Protein AF-0000000086676813 (afdb_homodimer)

Nearest PDB structures (foldseek):
  1sd4-assembly1_B  TM=5.719E-01  e=3.238E-05  Staphylococcus aureus
  4y66-assembly3_F  TM=5.081E-01  e=5.656E-04  Giardia duodenalis
  2lkp-assembly1_B  TM=7.268E-01  e=4.528E-03  Mycobacterium tuberculosis H37Rv
  7wjp-assembly1_A-2  TM=6.199E-01  e=2.620E-02  Listeria monocytogenes
  4gyi-assembly1_A  TM=6.997E-01  e=5.355E-02  Thermochaetoides thermophila DSM 1495

InterPro domains:
  IPR005650 BlaI transcriptional regulatory family [PF03965] (4-112)
  IPR036388 Winged helix-like DNA-binding domain superfamily [G3DSA:1.10.10.10] (1-66)
  IPR036390 Winged helix DNA-binding domain superfamily [SSF46785] (2-112)

Secondary structure (DSSP, 8-state):
-----HHHHHHHHHHHH-SS-EEHHHHHHHH-TTS-HHHHHHHHHHHHHTTSEEEEEETTEEEEEESS-HHHHHHHHHHHHHTT-S-HHHHHHHHHHT--HHHHHHHHHHHHHH-/-----HHHHHHHHHHHH-SS-EEHHHHHHHH-TTS-HHHHHHHHHHHHHTTSEEEEEETTEEEEEESS-HHHHHHHHHHHHHTT-S-HHHHHHHHHHT--HHHHHHHHHHHHHH-

Organism: NCBI:txid175570

Sequence (230 aa):
MARLGELERAVMNVLWAASEPLPAKAIGDAVGADHAITTVLTVLSRLERKGVVVRDKTGRAHTYRAAASREDHVAELMREALGTAADTDAALARFVSHASPEEAAALRRALEGLGMARLGELERAVMNVLWAASEPLPAKAIGDAVGADHAITTVLTVLSRLERKGVVVRDKTGRAHTYRAAASREDHVAELMREALGTAADTDAALARFVSHASPEEAAALRRALEGLG

Radius of gyration: 21.14 Å; Cα contacts (8 Å, |Δi|>4): 299; chains: 2; bounding box: 47×52×49 Å

pLDDT: mean 91.7, std 9.1, range [42.41, 97.81]

Structure (mmCIF, N/CA/C/O backbone):
data_AF-0000000086676813-model_v1
#
loop_
_entity.id
_entity.type
_entity.pdbx_description
1 polymer 'Transcriptional regulator'
#
loop_
_atom_site.group_PDB
_atom_site.id
_atom_site.type_symbol
_atom_site.label_atom_id
_atom_site.label_alt_id
_atom_site.label_comp_id
_atom_site.label_asym_id
_atom_site.label_entity_id
_atom_site.label_seq_id
_atom_site.pdbx_PDB_ins_code
_atom_site.Cartn_x
_atom_site.Cartn_y
_atom_site.Cartn_z
_atom_site.occupancy
_atom_site.B_iso_or_equiv
_atom_site.auth_seq_id
_atom_site.auth_comp_id
_atom_site.auth_asym_id
_atom_site.auth_atom_id
_atom_site.pdbx_PDB_model_num
ATOM 1 N N . MET A 1 1 ? -3.709 -1.819 2.639 1 42.41 1 MET A N 1
ATOM 2 C CA . MET A 1 1 ? -3.902 -0.569 3.369 1 42.41 1 MET A CA 1
ATOM 3 C C . MET A 1 1 ? -4.91 0.325 2.656 1 42.41 1 MET A C 1
ATOM 5 O O . MET A 1 1 ? -4.859 0.479 1.435 1 42.41 1 MET A O 1
ATOM 9 N N . ALA A 1 2 ? -6.074 0.414 3.268 1 55.03 2 ALA A N 1
ATOM 10 C CA . ALA A 1 2 ? -7.16 1.051 2.523 1 55.03 2 ALA A CA 1
ATOM 11 C C . ALA A 1 2 ? -6.754 2.445 2.053 1 55.03 2 ALA A C 1
ATOM 13 O O . ALA A 1 2 ? -6.184 3.225 2.818 1 55.03 2 ALA A O 1
ATOM 14 N N . ARG A 1 3 ? -6.523 2.639 0.79 1 70.94 3 ARG A N 1
ATOM 15 C CA . ARG A 1 3 ? -6.359 3.918 0.106 1 70.94 3 ARG A CA 1
ATOM 16 C C . ARG A 1 3 ? -7.309 4.969 0.676 1 70.94 3 ARG A C 1
ATOM 18 O O . ARG A 1 3 ? -8.469 4.668 0.975 1 70.94 3 ARG A O 1
ATOM 25 N N . LEU A 1 4 ? -6.652 6.047 1.265 1 84.75 4 LEU A N 1
ATOM 26 C CA . LEU A 1 4 ? -7.512 7.148 1.675 1 84.75 4 LEU A CA 1
ATOM 27 C C . LEU A 1 4 ? -8.531 7.48 0.586 1 84.75 4 LEU A C 1
ATOM 29 O O . LEU A 1 4 ? -8.164 7.625 -0.584 1 84.75 4 LEU A O 1
ATOM 33 N N . GLY A 1 5 ? -9.805 7.348 1.056 1 87.25 5 GLY A N 1
ATOM 34 C CA . GLY A 1 5 ? -10.805 7.855 0.128 1 87.25 5 GLY A CA 1
ATOM 35 C C . GLY A 1 5 ? -10.578 9.305 -0.254 1 87.25 5 GLY A C 1
ATOM 36 O O . GLY A 1 5 ? -9.703 9.969 0.307 1 87.25 5 GLY A O 1
ATOM 37 N N . GLU A 1 6 ? -11.359 9.812 -1.162 1 88.12 6 GLU A N 1
ATOM 38 C CA . GLU A 1 6 ? -11.195 11.164 -1.689 1 88.12 6 GLU A CA 1
ATOM 39 C C . GLU A 1 6 ? -11.266 12.203 -0.575 1 88.12 6 GLU A C 1
ATOM 41 O O . GLU A 1 6 ? -10.375 13.047 -0.446 1 88.12 6 GLU A O 1
ATOM 46 N N . LEU A 1 7 ? -12.297 12.078 0.239 1 91.5 7 LEU A N 1
ATOM 47 C CA . LEU A 1 7 ? -12.461 13.055 1.309 1 91.5 7 LEU A CA 1
ATOM 48 C C . LEU A 1 7 ? -11.375 12.898 2.367 1 91.5 7 LEU A C 1
ATOM 50 O O . LEU A 1 7 ? -10.867 13.891 2.891 1 91.5 7 LEU A O 1
ATOM 54 N N . GLU A 1 8 ? -11.047 11.641 2.689 1 94.5 8 GLU A N 1
ATOM 55 C CA . GLU A 1 8 ? -9.969 11.391 3.635 1 94.5 8 GLU A CA 1
ATOM 56 C C . GLU A 1 8 ? -8.656 12.023 3.16 1 94.5 8 GLU A C 1
ATOM 58 O O . GLU A 1 8 ? -7.938 12.633 3.951 1 94.5 8 GLU A O 1
ATOM 63 N N . ARG A 1 9 ? -8.461 11.891 1.884 1 92.75 9 ARG A N 1
ATOM 64 C CA . ARG A 1 9 ? -7.246 12.461 1.302 1 92.75 9 ARG A CA 1
ATOM 65 C C . ARG A 1 9 ? -7.262 13.984 1.388 1 92.75 9 ARG A C 1
ATOM 67 O O . ARG A 1 9 ? -6.242 14.602 1.706 1 92.75 9 ARG A O 1
ATOM 74 N N . ALA A 1 10 ? -8.352 14.531 1.073 1 93.62 10 ALA A N 1
ATOM 75 C CA . ALA A 1 10 ? -8.484 15.984 1.149 1 93.62 10 ALA A CA 1
ATOM 76 C C . ALA A 1 10 ? -8.227 16.484 2.568 1 93.62 10 ALA A C 1
ATOM 78 O O . ALA A 1 10 ? -7.508 17.469 2.768 1 93.62 10 ALA A O 1
ATOM 79 N N . VAL A 1 11 ? -8.773 15.773 3.543 1 95.81 11 VAL A N 1
ATOM 80 C CA . VAL A 1 11 ? -8.602 16.125 4.949 1 95.81 11 VAL A CA 1
ATOM 81 C C . VAL A 1 11 ? -7.129 16 5.332 1 95.81 11 VAL A C 1
ATOM 83 O O . VAL A 1 11 ? -6.566 16.906 5.961 1 95.81 11 VAL A O 1
ATOM 86 N N . MET A 1 12 ? -6.527 14.984 4.887 1 95.94 12 MET A N 1
ATOM 87 C CA . MET A 1 12 ? -5.129 14.766 5.238 1 95.94 12 MET A CA 1
ATOM 88 C C . MET A 1 12 ? -4.234 15.82 4.594 1 95.94 12 MET A C 1
ATOM 90 O O . MET A 1 12 ? -3.273 16.281 5.207 1 95.94 12 MET A O 1
ATOM 94 N N . ASN A 1 13 ? -4.578 16.188 3.361 1 94.94 13 ASN A N 1
ATOM 95 C CA . ASN A 1 13 ? -3.803 17.234 2.705 1 94.94 13 ASN A CA 1
ATOM 96 C C . ASN A 1 13 ? -3.826 18.531 3.506 1 94.94 13 ASN A C 1
ATOM 98 O O . ASN A 1 13 ? -2.805 19.219 3.629 1 94.94 13 ASN A O 1
ATOM 102 N N . VAL A 1 14 ? -4.934 18.875 4.039 1 96.31 14 VAL A N 1
ATOM 103 C CA . VAL A 1 14 ? -5.074 20.078 4.863 1 96.31 14 VAL A CA 1
ATOM 104 C C . VAL A 1 14 ? -4.238 19.938 6.133 1 96.31 14 VAL A C 1
ATOM 106 O O . VAL A 1 14 ? -3.496 20.844 6.5 1 96.31 14 VAL A O 1
ATOM 109 N N . LEU A 1 15 ? -4.27 18.781 6.766 1 97.12 15 LEU A N 1
ATOM 110 C CA . LEU A 1 15 ? -3.59 18.562 8.039 1 97.12 15 LEU A CA 1
ATOM 111 C C . LEU A 1 15 ? -2.078 18.531 7.848 1 97.12 15 LEU A C 1
ATOM 113 O O . LEU A 1 15 ? -1.331 19.031 8.688 1 97.12 15 LEU A O 1
ATOM 117 N N . TRP A 1 16 ? -1.647 17.984 6.797 1 96.5 16 TRP A N 1
ATOM 118 C CA . TRP A 1 16 ? -0.213 17.922 6.539 1 96.5 16 TRP A CA 1
ATOM 119 C C . TRP A 1 16 ? 0.346 19.297 6.188 1 96.5 16 TRP A C 1
ATOM 121 O O . TRP A 1 16 ? 1.521 19.578 6.438 1 96.5 16 TRP A O 1
ATOM 131 N N . ALA A 1 17 ? -0.468 20.109 5.676 1 95.44 17 ALA A N 1
ATOM 132 C CA . ALA A 1 17 ? -0.038 21.438 5.281 1 95.44 17 ALA A CA 1
ATOM 133 C C . ALA A 1 17 ? -0.051 22.391 6.473 1 95.44 17 ALA A C 1
ATOM 135 O O . ALA A 1 17 ? 0.547 23.469 6.418 1 95.44 17 ALA A O 1
ATOM 136 N N . ALA A 1 18 ? -0.754 22.016 7.492 1 95.69 18 ALA A N 1
ATOM 137 C CA . ALA A 1 18 ? -0.939 22.906 8.641 1 95.69 18 ALA A CA 1
ATOM 138 C C . ALA A 1 18 ? 0.271 22.859 9.57 1 95.69 18 ALA A C 1
ATOM 140 O O . ALA A 1 18 ? 0.85 21.797 9.797 1 95.69 18 ALA A O 1
ATOM 141 N N . SER A 1 19 ? 0.595 23.984 10.117 1 94.5 19 SER A N 1
ATOM 142 C CA . SER A 1 19 ? 1.701 24.078 11.062 1 94.5 19 SER A CA 1
ATOM 143 C C . SER A 1 19 ? 1.219 23.891 12.5 1 94.5 19 SER A C 1
ATOM 145 O O . SER A 1 19 ? 2.025 23.672 13.406 1 94.5 19 SER A O 1
ATOM 147 N N . GLU A 1 20 ? -0.012 23.984 12.695 1 94.19 20 GLU A N 1
ATOM 148 C CA . GLU A 1 20 ? -0.641 23.812 14 1 94.19 20 GLU A CA 1
ATOM 149 C C . GLU A 1 20 ? -1.929 23 13.891 1 94.19 20 GLU A C 1
ATOM 151 O O . GLU A 1 20 ? -2.504 22.875 12.812 1 94.19 20 GLU A O 1
ATOM 156 N N . PRO A 1 21 ? -2.297 22.359 15.016 1 96.38 21 PRO A N 1
ATOM 157 C CA . PRO A 1 21 ? -3.586 21.672 15 1 96.38 21 PRO A CA 1
ATOM 158 C C . PRO A 1 21 ? -4.738 22.578 14.57 1 96.38 21 PRO A C 1
ATOM 160 O O . PRO A 1 21 ? -4.723 23.781 14.852 1 96.38 21 PRO A O 1
ATOM 163 N N . LEU A 1 22 ? -5.77 21.969 13.883 1 95.81 22 LEU A N 1
ATOM 164 C CA . LEU A 1 22 ? -6.891 22.734 13.344 1 95.81 22 LEU A CA 1
ATOM 165 C C . LEU A 1 22 ? -8.219 22.219 13.891 1 95.81 22 LEU A C 1
ATOM 167 O O . LEU A 1 22 ? -8.391 21.016 14.055 1 95.81 22 LEU A O 1
ATOM 171 N N . PRO A 1 23 ? -9.188 23.141 14.141 1 94.56 23 PRO A N 1
ATOM 172 C CA . PRO A 1 23 ? -10.547 22.672 14.445 1 94.56 23 PRO A CA 1
ATOM 173 C C . PRO A 1 23 ? -11.266 22.125 13.219 1 94.56 23 PRO A C 1
ATOM 175 O O . PRO A 1 23 ? -10.906 22.438 12.086 1 94.56 23 PRO A O 1
ATOM 178 N N . ALA A 1 24 ? -12.281 21.281 13.461 1 93.31 24 ALA A N 1
ATOM 179 C CA . ALA A 1 24 ? -13.023 20.641 12.383 1 93.31 24 ALA A CA 1
ATOM 180 C C . ALA A 1 24 ? -13.57 21.672 11.398 1 93.31 24 ALA A C 1
ATOM 182 O O . ALA A 1 24 ? -13.578 21.438 10.188 1 93.31 24 ALA A O 1
ATOM 183 N N . LYS A 1 25 ? -14.047 22.766 11.891 1 91.81 25 LYS A N 1
ATOM 184 C CA . LYS A 1 25 ? -14.617 23.797 11.023 1 91.81 25 LYS A CA 1
ATOM 185 C C . LYS A 1 25 ? -13.57 24.328 10.047 1 91.81 25 LYS A C 1
ATOM 187 O O . LYS A 1 25 ? -13.859 24.5 8.859 1 91.81 25 LYS A O 1
ATOM 192 N N . ALA A 1 26 ? -12.391 24.594 10.539 1 92.94 26 ALA A N 1
ATOM 193 C CA . ALA A 1 26 ? -11.312 25.109 9.703 1 92.94 26 ALA A CA 1
ATOM 194 C C . ALA A 1 26 ? -10.922 24.078 8.633 1 92.94 26 ALA A C 1
ATOM 196 O O . ALA A 1 26 ? -10.633 24.438 7.492 1 92.94 26 ALA A O 1
ATOM 197 N N . ILE A 1 27 ? -10.891 22.828 8.992 1 95.38 27 ILE A N 1
ATOM 198 C CA . ILE A 1 27 ? -10.578 21.75 8.062 1 95.38 27 ILE A CA 1
ATOM 199 C C . ILE A 1 27 ? -11.648 21.672 6.973 1 95.38 27 ILE A C 1
ATOM 201 O O . ILE A 1 27 ? -11.328 21.578 5.785 1 95.38 27 ILE A O 1
ATOM 205 N N . GLY A 1 28 ? -12.875 21.719 7.418 1 93.5 28 GLY A N 1
ATOM 206 C CA . GLY A 1 28 ? -13.984 21.703 6.473 1 93.5 28 GLY A CA 1
ATOM 207 C C . GLY A 1 28 ? -13.93 22.844 5.477 1 93.5 28 GLY A C 1
ATOM 208 O O . GLY A 1 28 ? -14.133 22.641 4.277 1 93.5 28 GLY A O 1
ATOM 209 N N . ASP A 1 29 ? -13.648 24.062 5.957 1 92.75 29 ASP A N 1
ATOM 210 C CA . ASP A 1 29 ? -13.547 25.234 5.102 1 92.75 29 ASP A CA 1
ATOM 211 C C . ASP A 1 29 ? -12.438 25.078 4.066 1 92.75 29 ASP A C 1
ATOM 213 O O . ASP A 1 29 ? -12.594 25.484 2.912 1 92.75 29 ASP A O 1
ATOM 217 N N . ALA A 1 30 ? -11.367 24.531 4.512 1 93.5 30 ALA A N 1
ATOM 218 C CA . ALA A 1 30 ? -10.211 24.359 3.637 1 93.5 30 ALA A CA 1
ATOM 219 C C . ALA A 1 30 ? -10.477 23.312 2.568 1 93.5 30 ALA A C 1
ATOM 221 O O . ALA A 1 30 ? -9.992 23.422 1.439 1 93.5 30 ALA A O 1
ATOM 222 N N . VAL A 1 31 ? -11.117 22.219 2.947 1 91.94 31 VAL A N 1
ATOM 223 C CA . VAL A 1 31 ? -11.438 21.141 2.016 1 91.94 31 VAL A CA 1
ATOM 224 C C . VAL A 1 31 ? -12.438 21.641 0.979 1 91.94 31 VAL A C 1
ATOM 226 O O . VAL A 1 31 ? -12.359 21.266 -0.198 1 91.94 31 VAL A O 1
ATOM 229 N N . GLY A 1 32 ? -13.117 22.562 1.292 1 82.31 32 GLY 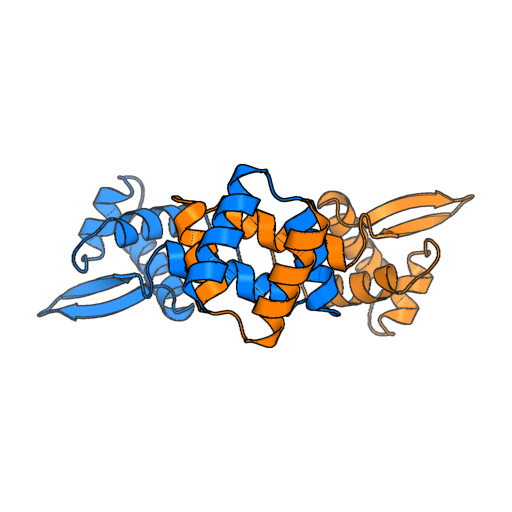A N 1
ATOM 230 C CA . GLY A 1 32 ? -14.117 23.141 0.406 1 82.31 32 GLY A CA 1
ATOM 231 C C . GLY A 1 32 ? -15.539 22.844 0.834 1 82.31 32 GLY A C 1
ATOM 232 O O . GLY A 1 32 ? -15.766 22.078 1.767 1 82.31 32 GLY A O 1
ATOM 233 N N . ALA A 1 33 ? -16.484 23.75 0.335 1 63.22 33 ALA A N 1
ATOM 234 C CA . ALA A 1 33 ? -17.875 24.016 0.733 1 63.22 33 ALA A CA 1
ATOM 235 C C . ALA A 1 33 ? -18.688 22.734 0.795 1 63.22 33 ALA A C 1
ATOM 237 O O . ALA A 1 33 ? -19.672 22.656 1.536 1 63.22 33 ALA A O 1
ATOM 238 N N . ASP A 1 34 ? -18.719 21.875 0.016 1 65.56 34 ASP A N 1
ATOM 239 C CA . ASP A 1 34 ? -19.891 21 -0.087 1 65.56 34 ASP A CA 1
ATOM 240 C C . ASP A 1 34 ? -19.922 19.984 1.057 1 65.56 34 ASP A C 1
ATOM 242 O O . ASP A 1 34 ? -20.859 19.203 1.169 1 65.56 34 ASP A O 1
ATOM 246 N N . HIS A 1 35 ? -19 20.188 2.049 1 72.12 35 HIS A N 1
ATOM 247 C CA . HIS A 1 35 ? -19.047 19.156 3.072 1 72.12 35 HIS A CA 1
ATOM 248 C C . HIS A 1 35 ? -19.547 19.719 4.402 1 72.12 35 HIS A C 1
ATOM 250 O O . HIS A 1 35 ? -19.062 20.75 4.859 1 72.12 35 HIS A O 1
ATOM 256 N N . ALA A 1 36 ? -20.688 19.125 4.824 1 80.81 36 ALA A N 1
ATOM 257 C CA . ALA A 1 36 ? -21.156 19.438 6.172 1 80.81 36 ALA A CA 1
ATOM 258 C C . ALA A 1 36 ? -20.078 19.156 7.211 1 80.81 36 ALA A C 1
ATOM 260 O O . ALA A 1 36 ? -19.297 18.219 7.062 1 80.81 36 ALA A O 1
ATOM 261 N N . ILE A 1 37 ? -20.031 20.016 8.203 1 85.5 37 ILE A N 1
ATOM 262 C CA . ILE A 1 37 ? -19.094 19.859 9.305 1 85.5 37 ILE A CA 1
ATOM 263 C C . ILE A 1 37 ? -19.234 18.453 9.898 1 85.5 37 ILE A C 1
ATOM 265 O O . ILE A 1 37 ? -18.234 17.828 10.273 1 85.5 37 ILE A O 1
ATOM 269 N N . THR A 1 38 ? -20.328 17.953 9.875 1 87.56 38 THR A N 1
ATOM 270 C CA . THR A 1 38 ? -20.578 16.625 10.43 1 87.56 38 THR A CA 1
ATOM 271 C C . THR A 1 38 ? -19.875 15.555 9.594 1 87.56 38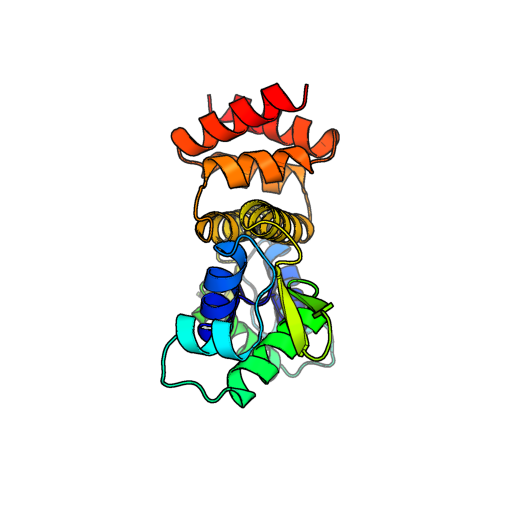 THR A C 1
ATOM 273 O O . THR A 1 38 ? -19.375 14.57 10.141 1 87.56 38 THR A O 1
ATOM 276 N N . THR A 1 39 ? -19.828 15.773 8.297 1 89.94 39 THR A N 1
ATOM 277 C CA . THR A 1 39 ? -19.141 14.852 7.402 1 89.94 39 THR A CA 1
ATOM 278 C C . THR A 1 39 ? -17.641 14.836 7.688 1 89.94 39 THR A C 1
ATOM 280 O O . THR A 1 39 ? -17.031 13.766 7.734 1 89.94 39 THR A O 1
ATOM 283 N N . VAL A 1 40 ? -17.203 16.031 7.875 1 94.12 40 VAL A N 1
ATOM 284 C CA . VAL A 1 40 ? -15.773 16.156 8.164 1 94.12 40 VAL A CA 1
ATOM 285 C C . VAL A 1 40 ? -15.453 15.508 9.5 1 94.12 40 VAL A C 1
ATOM 287 O O . VAL A 1 40 ? -14.445 14.805 9.633 1 94.12 40 VAL A O 1
ATOM 290 N N . LEU A 1 41 ? -16.359 15.641 10.453 1 94.25 41 LEU A N 1
ATOM 291 C CA . LEU A 1 41 ? -16.156 15.047 11.773 1 94.25 41 LEU A CA 1
ATOM 292 C C . LEU A 1 41 ? -16.172 13.531 11.688 1 94.25 41 LEU A C 1
ATOM 294 O O . LEU A 1 41 ? -15.383 12.859 12.359 1 94.25 41 LEU A O 1
ATOM 298 N N . THR A 1 42 ? -16.969 13.023 10.867 1 95.06 42 THR A N 1
ATOM 299 C CA . THR A 1 42 ? -17.031 11.578 10.656 1 95.06 42 THR A CA 1
ATOM 300 C C . THR A 1 42 ? -15.719 11.062 10.07 1 95.06 42 THR A C 1
ATOM 302 O O . THR A 1 42 ? -15.188 10.039 10.516 1 95.06 42 THR A O 1
ATOM 305 N N . VAL A 1 43 ? -15.25 11.781 9.133 1 95.94 43 VAL A N 1
ATOM 306 C CA . VAL A 1 43 ? -13.992 11.406 8.492 1 95.94 43 VAL A CA 1
ATOM 307 C C . VAL A 1 43 ? -12.852 11.508 9.492 1 95.94 43 VAL A C 1
ATOM 309 O O . VAL A 1 43 ? -12 10.617 9.562 1 95.94 43 VAL A O 1
ATOM 312 N N . LEU A 1 44 ? -12.859 12.547 10.266 1 96.75 44 LEU A N 1
ATOM 313 C CA . LEU A 1 44 ? -11.82 12.734 11.273 1 96.75 44 LEU A CA 1
ATOM 314 C C . LEU A 1 44 ? -11.852 11.609 12.305 1 96.75 44 LEU A C 1
ATOM 316 O O . LEU A 1 44 ? -10.805 11.102 12.703 1 96.75 44 LEU A O 1
ATOM 320 N N . SER A 1 45 ? -13 11.258 12.688 1 96.94 45 SER A N 1
ATOM 321 C CA . SER A 1 45 ? -13.148 10.172 13.648 1 96.94 45 SER A CA 1
ATOM 322 C C . SER A 1 45 ? -12.609 8.859 13.086 1 96.94 45 SER A C 1
ATOM 324 O O . SER A 1 45 ? -11.938 8.109 13.797 1 96.94 45 SER A O 1
ATOM 326 N N . ARG A 1 46 ? -12.898 8.617 11.859 1 96.31 46 ARG A N 1
ATOM 327 C CA . ARG A 1 46 ? -12.383 7.414 11.203 1 96.31 46 ARG A CA 1
ATOM 328 C C . ARG A 1 46 ? -10.867 7.449 11.102 1 96.31 46 ARG A C 1
ATOM 330 O O . ARG A 1 46 ? -10.195 6.445 11.359 1 96.31 46 ARG A O 1
ATOM 337 N N . LEU A 1 47 ? -10.367 8.578 10.758 1 96.75 47 LEU A N 1
ATOM 338 C CA . LEU A 1 47 ? -8.93 8.727 10.609 1 96.75 47 LEU A CA 1
ATOM 339 C C . LEU A 1 47 ? -8.227 8.617 11.961 1 96.75 47 LEU A C 1
ATOM 341 O O . LEU A 1 47 ? -7.113 8.094 12.047 1 96.75 47 LEU A O 1
ATOM 345 N N . GLU A 1 48 ? -8.852 9.109 12.984 1 96.56 48 GLU A N 1
ATOM 346 C CA . GLU A 1 48 ? -8.336 8.961 14.336 1 96.56 48 GLU A CA 1
ATOM 347 C C . GLU A 1 48 ? -8.281 7.496 14.758 1 96.56 48 GLU A C 1
ATOM 349 O O . GLU A 1 48 ? -7.285 7.043 15.32 1 96.56 48 GLU A O 1
ATOM 354 N N . ARG A 1 49 ? -9.312 6.801 14.445 1 95.12 49 ARG A N 1
ATOM 355 C CA . ARG A 1 49 ? -9.367 5.375 14.758 1 95.12 49 ARG A CA 1
ATOM 356 C C . ARG A 1 49 ? -8.273 4.605 14.023 1 95.12 49 ARG A C 1
ATOM 358 O O . ARG A 1 49 ? -7.707 3.658 14.562 1 95.12 49 ARG A O 1
ATOM 365 N N . LYS A 1 50 ? -7.984 5.055 12.852 1 91.69 50 LYS A N 1
ATOM 366 C CA . LYS A 1 50 ? -6.934 4.43 12.055 1 91.69 50 LYS A CA 1
ATOM 367 C C . LYS A 1 50 ? -5.551 4.828 12.555 1 91.69 50 LYS A C 1
ATOM 369 O O . LYS A 1 50 ? -4.539 4.309 12.078 1 91.69 50 LYS A O 1
ATOM 374 N N . GLY A 1 51 ? -5.457 5.832 13.406 1 94.25 51 GLY A N 1
ATOM 375 C CA . GLY A 1 51 ? -4.203 6.258 14.008 1 94.25 51 GLY A CA 1
ATOM 376 C C . GLY A 1 51 ? -3.445 7.254 13.148 1 94.25 51 GLY A C 1
ATOM 377 O O . GLY A 1 51 ? -2.26 7.508 13.383 1 94.25 51 GLY A O 1
ATOM 378 N N . VAL A 1 52 ? -4.121 7.84 12.102 1 94.94 52 VAL A N 1
ATOM 379 C CA . VAL A 1 52 ? -3.398 8.719 11.195 1 94.94 52 VAL A CA 1
ATOM 380 C C . VAL A 1 52 ? -3.684 10.18 11.547 1 94.94 52 VAL A C 1
ATOM 382 O O . VAL A 1 52 ? -2.998 11.086 11.07 1 94.94 52 VAL A O 1
ATOM 385 N N . VAL A 1 53 ? -4.699 10.391 12.359 1 97.25 53 VAL A N 1
ATOM 386 C CA . VAL A 1 53 ? -5.043 11.695 12.906 1 97.25 53 VAL A CA 1
ATOM 387 C C . VAL A 1 53 ? -5.074 11.625 14.43 1 97.25 53 VAL A C 1
ATOM 389 O O . VAL A 1 53 ? -5.5 10.617 15 1 97.25 53 VAL A O 1
ATOM 392 N N . VAL A 1 54 ? -4.633 12.656 15.047 1 97.44 54 VAL A N 1
ATOM 393 C CA . VAL A 1 54 ? -4.684 12.781 16.5 1 97.44 54 VAL A CA 1
ATOM 394 C C . VAL A 1 54 ? -5.613 13.93 16.891 1 97.44 54 VAL A C 1
ATOM 396 O O . VAL A 1 54 ? -5.527 15.023 16.328 1 97.44 54 VAL A O 1
ATOM 399 N N . ARG A 1 55 ? -6.441 13.57 17.781 1 96.25 55 ARG A N 1
ATOM 400 C CA . ARG A 1 55 ? -7.34 14.578 18.344 1 96.25 55 ARG A CA 1
ATOM 401 C C . ARG A 1 55 ? -6.789 15.141 19.641 1 96.25 55 ARG A C 1
ATOM 403 O O . ARG A 1 55 ? -6.363 14.391 20.531 1 96.25 55 ARG A O 1
ATOM 410 N N . ASP A 1 56 ? -6.664 16.406 19.641 1 91.38 56 ASP A N 1
ATOM 411 C CA . ASP A 1 56 ? -6.262 17.109 20.859 1 91.38 56 ASP A CA 1
ATOM 412 C C . ASP A 1 56 ? -7.406 17.953 21.406 1 91.38 56 ASP A C 1
ATOM 414 O O . ASP A 1 56 ? -8.391 18.203 20.719 1 91.38 56 ASP A O 1
ATOM 418 N N . LYS A 1 57 ? -7.324 18.172 22.719 1 85.56 57 LYS A N 1
ATOM 419 C CA . LYS A 1 57 ? -8.273 19.109 23.312 1 85.56 57 LYS A CA 1
ATOM 420 C C . LYS A 1 57 ? -7.609 20.453 23.609 1 85.56 57 LYS A C 1
ATOM 422 O O . LYS A 1 57 ? -6.621 20.516 24.344 1 85.56 57 LYS A O 1
ATOM 427 N N . THR A 1 58 ? -7.84 21.266 22.75 1 71.75 58 THR A N 1
ATOM 428 C CA . THR A 1 58 ? -7.34 22.609 23.016 1 71.75 58 THR A CA 1
ATOM 429 C C . THR A 1 58 ? -8.461 23.516 23.5 1 71.75 58 THR A C 1
ATOM 431 O O . THR A 1 58 ? -9.352 23.891 22.734 1 71.75 58 THR A O 1
ATOM 434 N N . GLY A 1 59 ? -8.312 24 24.812 1 81.06 59 GLY A N 1
ATOM 435 C CA . GLY A 1 59 ? -9.414 24.766 25.375 1 81.06 59 GLY A CA 1
ATOM 436 C C . GLY A 1 59 ? -10.742 24.031 25.344 1 81.06 59 GLY A C 1
ATOM 437 O O . GLY A 1 59 ? -10.844 22.906 25.844 1 81.06 59 GLY A O 1
ATOM 438 N N . ARG A 1 60 ? -11.742 24.703 24.641 1 78.5 60 ARG A N 1
ATOM 439 C CA . ARG A 1 60 ? -13.086 24.156 24.609 1 78.5 60 ARG A CA 1
ATOM 440 C C . ARG A 1 60 ? -13.32 23.391 23.312 1 78.5 60 ARG A C 1
ATOM 442 O O . ARG A 1 60 ? -14.32 22.672 23.172 1 78.5 60 ARG A O 1
ATOM 449 N N . ALA A 1 61 ? -12.352 23.469 22.391 1 84.75 61 ALA A N 1
ATOM 450 C CA . ALA A 1 61 ? -12.633 22.828 21.094 1 84.75 61 ALA A CA 1
ATOM 451 C C . ALA A 1 61 ? -11.633 21.719 20.812 1 84.75 61 ALA A C 1
ATOM 453 O O . ALA A 1 61 ? -10.469 21.797 21.203 1 84.75 61 ALA A O 1
ATOM 454 N N . HIS A 1 62 ? -12.227 20.641 20.234 1 93.81 62 HIS A N 1
ATOM 455 C CA . HIS A 1 62 ? -11.352 19.609 19.688 1 93.81 62 HIS A CA 1
ATOM 456 C C . HIS A 1 62 ? -10.555 20.141 18.5 1 93.81 62 HIS A C 1
ATOM 458 O O . HIS A 1 62 ? -11.109 20.812 17.625 1 93.81 62 HIS A O 1
ATOM 464 N N . THR A 1 63 ? -9.25 19.938 18.578 1 96.81 63 THR A N 1
ATOM 465 C CA . THR A 1 63 ? -8.406 20.219 17.422 1 96.81 63 THR A CA 1
ATOM 466 C C . THR A 1 63 ? -7.738 18.938 16.922 1 96.81 63 THR A C 1
ATOM 468 O O . THR A 1 63 ? -7.695 17.938 17.625 1 96.81 63 THR A O 1
ATOM 471 N N . TYR A 1 64 ? -7.309 18.984 15.633 1 97.69 64 TYR A N 1
ATOM 472 C CA . TYR A 1 64 ? -6.805 17.797 14.961 1 97.69 64 TYR A CA 1
ATOM 473 C C . TYR A 1 64 ? -5.477 18.078 14.273 1 97.69 64 TYR A C 1
ATOM 475 O O . TYR A 1 64 ? -5.289 19.156 13.695 1 97.69 64 TYR A O 1
ATOM 483 N N . ARG A 1 65 ? -4.613 17.109 14.305 1 97.5 65 ARG A N 1
ATOM 484 C CA . ARG A 1 65 ? -3.355 17.156 13.562 1 97.5 65 ARG A CA 1
ATOM 485 C C . ARG A 1 65 ? -3.014 15.781 12.984 1 97.5 65 ARG A C 1
ATOM 487 O O . ARG A 1 65 ? -3.512 14.758 13.469 1 97.5 65 ARG A O 1
ATOM 494 N N . ALA A 1 66 ? -2.182 15.805 11.953 1 97 66 ALA A N 1
ATOM 495 C CA . ALA A 1 66 ? -1.679 14.531 11.43 1 97 66 ALA A CA 1
ATOM 496 C C . ALA A 1 66 ? -0.826 13.812 12.461 1 97 66 ALA A C 1
ATOM 498 O O . ALA A 1 66 ? -0.041 14.438 13.18 1 97 66 ALA A O 1
ATOM 499 N N . ALA A 1 67 ? -1.004 12.469 12.578 1 96.12 67 ALA A N 1
ATOM 500 C CA . ALA A 1 67 ? -0.237 11.664 13.523 1 96.12 67 ALA A CA 1
ATOM 501 C C . ALA A 1 67 ? 1.232 11.594 13.117 1 96.12 67 ALA A C 1
ATOM 503 O O . ALA A 1 67 ? 2.105 11.359 13.961 1 96.12 67 ALA A O 1
ATOM 504 N N . ALA A 1 68 ? 1.512 11.773 11.836 1 94.38 68 ALA A N 1
ATOM 505 C CA . ALA A 1 68 ? 2.854 11.742 11.266 1 94.38 68 ALA A CA 1
ATOM 506 C C . ALA A 1 68 ? 2.959 12.664 10.055 1 94.38 68 ALA A C 1
ATOM 508 O O . ALA A 1 68 ? 1.942 13.117 9.516 1 94.38 68 ALA A O 1
ATOM 509 N N . SER A 1 69 ? 4.27 12.992 9.711 1 94.62 69 SER A N 1
ATOM 510 C CA . SER A 1 69 ? 4.453 13.758 8.477 1 94.62 69 SER A CA 1
ATOM 511 C C . SER A 1 69 ? 3.949 12.984 7.266 1 94.62 69 SER A C 1
ATOM 513 O O . SER A 1 69 ? 3.74 11.773 7.34 1 94.62 69 SER A O 1
ATOM 515 N N . ARG A 1 70 ? 3.756 13.664 6.203 1 94 70 ARG A N 1
ATOM 516 C CA . ARG A 1 70 ? 3.342 13.023 4.957 1 94 70 ARG A CA 1
ATOM 517 C C . ARG A 1 70 ? 4.367 11.984 4.508 1 94 70 ARG A C 1
ATOM 519 O O . ARG A 1 70 ? 4 10.883 4.102 1 94 70 ARG A O 1
ATOM 526 N N . GLU A 1 71 ? 5.629 12.32 4.664 1 94.62 71 GLU A N 1
ATOM 527 C CA . GLU A 1 71 ? 6.707 11.414 4.273 1 94.62 71 GLU A CA 1
ATOM 528 C C . GLU A 1 71 ? 6.719 10.164 5.152 1 94.62 71 GLU A C 1
ATOM 530 O O . GLU A 1 71 ? 6.965 9.055 4.66 1 94.62 71 GLU A O 1
ATOM 535 N N . ASP A 1 72 ? 6.426 10.352 6.383 1 94.75 72 ASP A N 1
ATOM 536 C CA . ASP A 1 72 ? 6.348 9.219 7.293 1 94.75 72 ASP A CA 1
ATOM 537 C C . ASP A 1 72 ? 5.184 8.297 6.926 1 94.75 72 ASP A C 1
ATOM 539 O O . ASP A 1 72 ? 5.301 7.074 7.012 1 94.75 72 ASP A O 1
ATOM 543 N N . HIS A 1 73 ? 4.102 8.953 6.605 1 94.31 73 HIS A N 1
ATOM 544 C CA . HIS A 1 73 ? 2.926 8.18 6.219 1 94.31 73 HIS A CA 1
ATOM 545 C C . HIS A 1 73 ? 3.203 7.336 4.98 1 94.31 73 HIS A C 1
ATOM 547 O O . HIS A 1 73 ? 2.859 6.152 4.941 1 94.31 73 HIS A O 1
ATOM 553 N N . VAL A 1 74 ? 3.822 7.855 3.979 1 95.06 74 VAL A N 1
ATOM 554 C CA . VAL A 1 74 ? 4.176 7.129 2.764 1 95.06 74 VAL A CA 1
ATOM 555 C C . VAL A 1 74 ? 5.125 5.98 3.104 1 95.06 74 VAL A C 1
ATOM 557 O O . VAL A 1 74 ? 4.941 4.855 2.639 1 95.06 74 VAL A O 1
ATOM 560 N N . ALA A 1 75 ? 6.094 6.273 3.939 1 95.69 75 ALA A N 1
ATOM 561 C CA . ALA A 1 75 ? 7.043 5.246 4.363 1 95.69 75 ALA A CA 1
ATOM 562 C C . ALA A 1 75 ? 6.324 4.09 5.055 1 95.69 75 ALA A C 1
ATOM 564 O O . ALA A 1 75 ? 6.66 2.922 4.836 1 95.69 75 ALA A O 1
ATOM 565 N N . GLU A 1 76 ? 5.43 4.438 5.875 1 94.12 76 GLU A N 1
ATOM 566 C CA . GLU A 1 76 ? 4.664 3.412 6.574 1 94.12 76 GLU A CA 1
ATOM 567 C C . GLU A 1 76 ? 3.875 2.549 5.594 1 94.12 76 GLU A C 1
ATOM 569 O O . GLU A 1 76 ? 3.799 1.329 5.754 1 94.12 76 GLU A O 1
ATOM 574 N N . LEU A 1 77 ? 3.311 3.207 4.578 1 93.62 77 LEU A N 1
ATOM 575 C CA . LEU A 1 77 ? 2.594 2.463 3.547 1 93.62 77 LEU A CA 1
ATOM 576 C C . LEU A 1 77 ? 3.529 1.506 2.816 1 93.62 77 LEU A C 1
ATOM 578 O O . LEU A 1 77 ? 3.164 0.359 2.547 1 93.62 77 LEU A O 1
ATOM 582 N N . MET A 1 78 ? 4.672 1.948 2.518 1 96.38 78 MET A N 1
ATOM 583 C CA . MET A 1 78 ? 5.668 1.097 1.873 1 96.38 78 MET A CA 1
ATOM 584 C C . MET A 1 78 ? 6.047 -0.073 2.775 1 96.38 78 MET A C 1
ATOM 586 O O . MET A 1 78 ? 6.176 -1.206 2.309 1 96.38 78 MET A O 1
ATOM 590 N N . ARG A 1 79 ? 6.137 0.222 4.062 1 95.38 79 ARG A N 1
ATOM 591 C CA . ARG A 1 79 ? 6.488 -0.82 5.023 1 95.38 79 ARG A CA 1
ATOM 592 C C . ARG A 1 79 ? 5.379 -1.862 5.129 1 95.38 79 ARG A C 1
ATOM 594 O O . ARG A 1 79 ? 5.652 -3.059 5.246 1 95.38 79 ARG A O 1
ATOM 601 N N . GLU A 1 80 ? 4.234 -1.387 5.148 1 92.94 80 GLU A N 1
ATOM 602 C CA . GLU A 1 80 ? 3.1 -2.303 5.172 1 92.94 80 GLU A CA 1
ATOM 603 C C . GLU A 1 80 ? 3.098 -3.211 3.947 1 92.94 80 GLU A C 1
ATOM 605 O O . GLU A 1 80 ? 2.861 -4.418 4.062 1 92.94 80 GLU A O 1
ATOM 610 N N . ALA A 1 81 ? 3.34 -2.631 2.803 1 94.06 81 ALA A N 1
ATOM 611 C CA . ALA A 1 81 ? 3.449 -3.414 1.575 1 94.06 81 ALA A CA 1
ATOM 612 C C . ALA A 1 81 ? 4.559 -4.457 1.685 1 94.06 81 ALA A C 1
ATOM 614 O O . ALA A 1 81 ? 4.336 -5.641 1.422 1 94.06 81 ALA A O 1
ATOM 615 N N . LEU A 1 82 ? 5.723 -4.047 2.152 1 96.06 82 LEU A N 1
ATOM 616 C CA . LEU A 1 82 ? 6.867 -4.938 2.309 1 96.06 82 LEU A CA 1
ATOM 617 C C . LEU A 1 82 ? 6.559 -6.055 3.299 1 96.06 82 LEU A C 1
ATOM 619 O O . LEU A 1 82 ? 7.008 -7.188 3.121 1 96.06 82 LEU A O 1
ATOM 623 N N . GLY A 1 83 ? 5.742 -5.719 4.262 1 93.69 83 GLY A N 1
ATOM 624 C CA . GLY A 1 83 ? 5.371 -6.676 5.293 1 93.69 83 GLY A CA 1
ATOM 625 C C . GLY A 1 83 ? 4.555 -7.84 4.762 1 93.69 83 GLY A C 1
ATOM 626 O O . GLY A 1 83 ? 4.434 -8.875 5.422 1 93.69 83 GLY A O 1
ATOM 627 N N . THR A 1 84 ? 4.012 -7.699 3.582 1 90.69 84 THR A N 1
ATOM 628 C CA . THR A 1 84 ? 3.203 -8.766 2.996 1 90.69 84 THR A CA 1
ATOM 629 C C . THR A 1 84 ? 4.078 -9.734 2.209 1 90.69 84 THR A C 1
ATOM 631 O O . THR A 1 84 ? 3.584 -10.742 1.692 1 90.69 84 THR A O 1
ATOM 634 N N . ALA A 1 85 ? 5.328 -9.484 2.098 1 93.62 85 ALA A N 1
ATOM 635 C CA . ALA A 1 85 ? 6.238 -10.289 1.285 1 93.62 85 ALA A CA 1
ATOM 636 C C . ALA A 1 85 ? 6.52 -11.633 1.949 1 93.62 85 ALA A C 1
ATOM 638 O O . ALA A 1 85 ? 6.668 -11.711 3.172 1 93.62 85 ALA A O 1
ATOM 639 N N . ALA A 1 86 ? 6.535 -12.656 1.123 1 91.38 86 ALA A N 1
ATOM 640 C CA . ALA A 1 86 ? 7.039 -13.938 1.6 1 91.38 86 ALA A CA 1
ATOM 641 C C . ALA A 1 86 ? 8.555 -13.914 1.751 1 91.38 86 ALA A C 1
ATOM 643 O O . ALA A 1 86 ? 9.109 -14.547 2.658 1 91.38 86 ALA A O 1
ATOM 644 N N . ASP A 1 87 ? 9.195 -13.172 0.911 1 95 87 ASP A N 1
ATOM 645 C CA . ASP A 1 87 ? 10.641 -12.977 0.88 1 95 87 ASP A CA 1
ATOM 646 C C . ASP A 1 87 ? 10.992 -11.492 0.773 1 95 87 ASP A C 1
ATOM 648 O O . ASP A 1 87 ? 10.922 -10.914 -0.312 1 95 87 ASP A O 1
ATOM 652 N N . THR A 1 88 ? 11.406 -10.961 1.872 1 96 88 THR A N 1
ATOM 653 C CA . THR A 1 88 ? 11.664 -9.531 1.964 1 96 88 THR A CA 1
ATOM 654 C C . THR A 1 88 ? 12.789 -9.117 1.02 1 96 88 THR A C 1
ATOM 656 O O . THR A 1 88 ? 12.68 -8.117 0.309 1 96 88 THR A O 1
ATOM 659 N N . ASP A 1 89 ? 13.828 -9.898 0.99 1 96.38 89 ASP A N 1
ATOM 660 C CA . ASP A 1 89 ? 14.977 -9.586 0.145 1 96.38 89 ASP A CA 1
ATOM 661 C C . ASP A 1 89 ? 14.578 -9.555 -1.329 1 96.38 89 ASP A C 1
ATOM 663 O O . ASP A 1 89 ? 14.938 -8.625 -2.053 1 96.38 89 ASP A O 1
ATOM 667 N N . ALA A 1 90 ? 13.883 -10.555 -1.725 1 96.44 90 ALA A N 1
ATOM 668 C CA . ALA A 1 90 ? 13.461 -10.648 -3.119 1 96.44 90 ALA A CA 1
ATOM 669 C C . ALA A 1 90 ? 12.523 -9.5 -3.48 1 96.44 90 ALA A C 1
ATOM 671 O O . ALA A 1 90 ? 12.594 -8.945 -4.582 1 96.44 90 ALA A O 1
ATOM 672 N N . ALA A 1 91 ? 11.648 -9.156 -2.57 1 96.69 91 ALA A N 1
ATOM 673 C CA . ALA A 1 91 ? 10.719 -8.062 -2.799 1 96.69 91 ALA A CA 1
ATOM 674 C C . ALA A 1 91 ? 11.453 -6.738 -2.971 1 96.69 91 ALA A C 1
ATOM 676 O O . ALA A 1 91 ? 11.156 -5.965 -3.883 1 96.69 91 ALA A O 1
ATOM 677 N N . LEU A 1 92 ? 12.414 -6.469 -2.09 1 97.81 92 LEU A N 1
ATOM 678 C CA . LEU A 1 92 ? 13.195 -5.238 -2.164 1 97.81 92 LEU A CA 1
ATOM 679 C C . LEU A 1 92 ? 13.992 -5.184 -3.461 1 97.81 92 LEU A C 1
ATOM 681 O O . LEU A 1 92 ? 14.102 -4.125 -4.086 1 97.81 92 LEU A O 1
ATOM 685 N N . ALA A 1 93 ? 14.516 -6.316 -3.871 1 97.19 93 ALA A N 1
ATOM 686 C CA . ALA A 1 93 ? 15.258 -6.383 -5.129 1 97.19 93 ALA A CA 1
ATOM 687 C C . ALA A 1 93 ? 14.352 -6.035 -6.312 1 97.19 93 ALA A C 1
ATOM 689 O O . ALA A 1 93 ? 14.75 -5.281 -7.203 1 97.19 93 ALA A O 1
ATOM 690 N N . ARG A 1 94 ? 13.18 -6.566 -6.285 1 96.69 94 ARG A N 1
ATOM 691 C CA . ARG A 1 94 ? 12.242 -6.285 -7.363 1 96.69 94 ARG A CA 1
ATOM 692 C C . ARG A 1 94 ? 11.812 -4.82 -7.352 1 96.69 94 ARG A C 1
ATOM 694 O O . ARG A 1 94 ? 11.688 -4.195 -8.406 1 96.69 94 ARG A O 1
ATOM 701 N N . PHE A 1 95 ? 11.602 -4.281 -6.18 1 97.69 95 PHE A N 1
ATOM 702 C CA . PHE A 1 95 ? 11.258 -2.873 -6.031 1 97.69 95 PHE A CA 1
ATOM 703 C C . PHE A 1 95 ? 12.328 -1.986 -6.656 1 97.69 95 PHE A C 1
ATOM 705 O O . PHE A 1 95 ? 12.016 -1.07 -7.418 1 97.69 95 PHE A O 1
ATOM 712 N N . VAL A 1 96 ? 13.508 -2.287 -6.395 1 97.75 96 VAL A N 1
ATOM 713 C CA . VAL A 1 96 ? 14.641 -1.494 -6.863 1 97.75 96 VAL A CA 1
ATOM 714 C C . VAL A 1 96 ? 14.797 -1.662 -8.375 1 97.75 96 VAL A C 1
ATOM 716 O O . VAL A 1 96 ? 15.117 -0.704 -9.078 1 97.75 96 VAL A O 1
ATOM 719 N N . SER A 1 97 ? 14.555 -2.84 -8.828 1 96 97 SER A N 1
ATOM 720 C CA . SER A 1 97 ? 14.711 -3.104 -10.25 1 96 97 SER A CA 1
ATOM 721 C C . SER A 1 97 ? 13.742 -2.256 -11.078 1 96 97 SER A C 1
ATOM 723 O O . SER A 1 97 ? 13.984 -2.008 -12.258 1 96 97 SER A O 1
ATOM 725 N N . HIS A 1 98 ? 12.703 -1.844 -10.5 1 94.25 98 HIS A N 1
ATOM 726 C CA . HIS A 1 98 ? 11.703 -1.036 -11.195 1 94.25 98 HIS A CA 1
ATOM 727 C C . HIS A 1 98 ? 11.922 0.451 -10.938 1 94.25 98 HIS A C 1
ATOM 729 O O . HIS A 1 98 ? 11.195 1.292 -11.469 1 94.25 98 HIS A O 1
ATOM 735 N N . ALA A 1 99 ? 12.891 0.824 -10.188 1 95.62 99 ALA A N 1
ATOM 736 C CA . ALA A 1 99 ? 13.133 2.215 -9.805 1 95.62 99 ALA A CA 1
ATOM 737 C C . ALA A 1 99 ? 13.703 3.01 -10.969 1 95.62 99 ALA A C 1
ATOM 739 O O . ALA A 1 99 ? 14.531 2.498 -11.734 1 95.62 99 ALA A O 1
ATOM 740 N N . SER A 1 100 ? 13.227 4.227 -11.102 1 95.19 100 SER A N 1
ATOM 741 C CA . SER A 1 100 ? 13.883 5.141 -12.031 1 95.19 100 SER A CA 1
ATOM 742 C C . SER A 1 100 ? 15.305 5.457 -11.578 1 95.19 100 SER A C 1
ATOM 744 O O . SER A 1 100 ? 15.664 5.219 -10.422 1 95.19 100 SER A O 1
ATOM 746 N N . PRO A 1 101 ? 16.094 6.02 -12.492 1 95.62 101 PRO A N 1
ATOM 747 C CA . PRO A 1 101 ? 17.438 6.438 -12.086 1 95.62 101 PRO A CA 1
ATOM 748 C C . PRO A 1 101 ? 17.422 7.434 -10.93 1 95.62 101 PRO A C 1
ATOM 750 O O . PRO A 1 101 ? 18.281 7.363 -10.039 1 95.62 101 PRO A O 1
ATOM 753 N N . GLU A 1 102 ? 16.469 8.297 -10.945 1 95.88 102 GLU A N 1
ATOM 754 C CA . GLU A 1 102 ? 16.359 9.289 -9.875 1 95.88 102 GLU A CA 1
ATOM 755 C C . GLU A 1 102 ? 16 8.625 -8.547 1 95.88 102 GLU A C 1
ATOM 757 O O . GLU A 1 102 ? 16.547 8.984 -7.504 1 95.88 102 GLU A O 1
ATOM 762 N N . GLU A 1 103 ? 15.125 7.684 -8.617 1 96.75 103 GLU A N 1
ATOM 763 C CA . GLU A 1 103 ? 14.727 6.965 -7.41 1 96.75 103 GLU A CA 1
ATOM 764 C C . GLU A 1 103 ? 15.891 6.152 -6.844 1 96.75 103 GLU A C 1
ATOM 766 O O . GLU A 1 103 ? 16.094 6.121 -5.629 1 96.75 103 GLU A O 1
ATOM 771 N N . ALA A 1 104 ? 16.609 5.492 -7.711 1 96.88 104 ALA A N 1
ATOM 772 C CA . ALA A 1 104 ? 17.766 4.711 -7.285 1 96.88 104 ALA A CA 1
ATOM 773 C C . ALA A 1 104 ? 18.812 5.598 -6.605 1 96.88 104 ALA A C 1
ATOM 775 O O . ALA A 1 104 ? 19.375 5.223 -5.574 1 96.88 104 ALA A O 1
ATOM 776 N N . ALA A 1 105 ? 19.016 6.766 -7.191 1 96.62 105 ALA A N 1
ATOM 777 C CA . ALA A 1 105 ? 19.953 7.711 -6.605 1 96.62 105 ALA A CA 1
ATOM 778 C C . ALA A 1 105 ? 19.5 8.156 -5.223 1 96.62 105 ALA A C 1
ATOM 780 O O . ALA A 1 105 ? 20.312 8.281 -4.301 1 96.62 105 ALA A O 1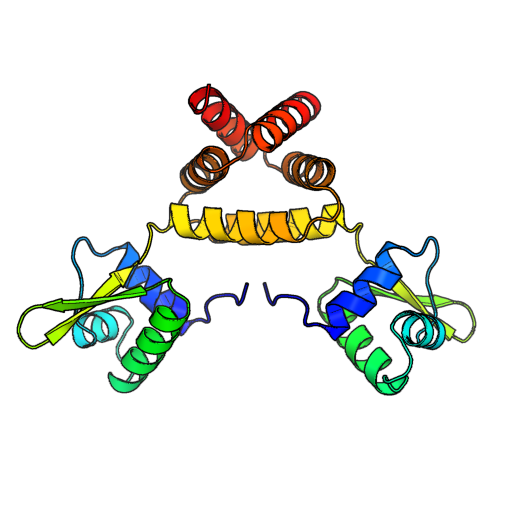
ATOM 781 N N . ALA A 1 106 ? 18.281 8.383 -5.102 1 96.81 106 ALA A N 1
ATOM 782 C CA . ALA A 1 106 ? 17.719 8.789 -3.816 1 96.81 106 ALA A CA 1
ATOM 783 C C . ALA A 1 106 ? 17.906 7.703 -2.766 1 96.81 106 ALA A C 1
ATOM 785 O O . ALA A 1 106 ? 18.234 7.992 -1.614 1 96.81 106 ALA A O 1
ATOM 786 N N . LEU A 1 107 ? 17.688 6.445 -3.158 1 97.38 107 LEU A N 1
ATOM 787 C CA . LEU A 1 107 ? 17.891 5.316 -2.25 1 97.38 107 LEU A CA 1
ATOM 788 C C . LEU A 1 107 ? 19.344 5.215 -1.814 1 97.38 107 LEU A C 1
ATOM 790 O O . LEU A 1 107 ? 19.625 4.98 -0.639 1 97.38 107 LEU A O 1
ATOM 794 N N . ARG A 1 108 ? 20.188 5.441 -2.758 1 96.69 108 ARG A N 1
ATOM 795 C CA . ARG A 1 108 ? 21.609 5.395 -2.434 1 96.69 108 ARG A CA 1
ATOM 796 C C . ARG A 1 108 ? 21.984 6.469 -1.413 1 96.69 108 ARG A C 1
ATOM 798 O O . ARG A 1 108 ? 22.656 6.188 -0.425 1 96.69 108 ARG A O 1
ATOM 805 N N . ARG A 1 109 ? 21.5 7.637 -1.676 1 96.81 109 ARG A N 1
ATOM 806 C CA . ARG A 1 109 ? 21.766 8.734 -0.755 1 96.81 109 ARG A CA 1
ATOM 807 C C . ARG A 1 109 ? 21.203 8.438 0.633 1 96.81 109 ARG A C 1
ATOM 809 O O . ARG A 1 109 ? 21.875 8.695 1.641 1 96.81 109 ARG A O 1
ATOM 816 N N . ALA A 1 110 ? 20.078 7.938 0.679 1 96.75 110 ALA A N 1
ATOM 817 C CA . ALA A 1 110 ? 19.438 7.621 1.953 1 96.75 110 ALA A CA 1
ATOM 818 C C . ALA A 1 110 ? 20.219 6.559 2.713 1 96.75 110 ALA A C 1
ATOM 820 O O . ALA A 1 110 ? 20.359 6.633 3.936 1 96.75 110 ALA A O 1
ATOM 821 N N . LEU A 1 111 ? 20.672 5.578 1.967 1 96.5 111 LEU A N 1
ATOM 822 C CA . LEU A 1 111 ? 21.438 4.488 2.574 1 96.5 111 LEU A CA 1
ATOM 823 C C . LEU A 1 111 ? 22.766 4.988 3.113 1 96.5 111 LEU A C 1
ATOM 825 O O . LEU A 1 111 ? 23.266 4.484 4.125 1 96.5 111 LEU A O 1
ATOM 829 N N . GLU A 1 112 ? 23.266 5.895 2.393 1 93.81 112 GLU A N 1
ATOM 830 C CA . GLU A 1 112 ? 24.516 6.5 2.85 1 93.81 112 GLU A CA 1
ATOM 831 C C . GLU A 1 112 ? 24.328 7.234 4.172 1 93.81 112 GLU A C 1
ATOM 833 O O . GLU A 1 112 ? 25.219 7.258 5.016 1 93.81 112 GLU A O 1
ATOM 838 N N . GLY A 1 113 ? 23.125 7.773 4.25 1 87.5 113 GLY A N 1
ATOM 839 C CA . GLY A 1 113 ? 22.812 8.508 5.465 1 87.5 113 GLY A CA 1
ATOM 840 C C . GLY A 1 113 ? 22.562 7.609 6.656 1 87.5 113 GLY A C 1
ATOM 841 O O . GLY A 1 113 ? 22.609 8.055 7.805 1 87.5 113 GLY A O 1
ATOM 842 N N . LEU A 1 114 ? 22.156 6.297 6.48 1 82.94 114 LEU A N 1
ATOM 843 C CA . LEU A 1 114 ? 21.906 5.336 7.551 1 82.94 114 LEU A CA 1
ATOM 844 C C . LEU A 1 114 ? 23.219 4.875 8.18 1 82.94 114 LEU A C 1
ATOM 846 O O . LEU A 1 114 ? 23.234 4.418 9.328 1 82.94 114 LEU A O 1
ATOM 850 N N . GLY A 1 115 ? 24.328 4.766 7.254 1 61.66 115 GLY A N 1
ATOM 851 C CA . GLY A 1 115 ? 25.656 4.418 7.75 1 61.66 115 GLY A CA 1
ATOM 852 C C . GLY A 1 115 ? 26.281 5.504 8.609 1 61.66 115 GLY A C 1
ATOM 853 O O . GLY A 1 115 ? 25.766 6.629 8.656 1 61.66 115 GLY A O 1
ATOM 854 N N . MET B 1 1 ? -4.23 0.961 -1.903 1 42.47 1 MET B N 1
ATOM 855 C CA . MET B 1 1 ? -4.34 -0.303 -2.625 1 42.47 1 MET B CA 1
ATOM 856 C C . MET B 1 1 ? -5.094 -1.339 -1.798 1 42.47 1 MET B C 1
ATOM 858 O O . MET B 1 1 ? -4.852 -1.478 -0.598 1 42.47 1 MET B O 1
ATOM 862 N N . ALA B 1 2 ? -6.293 -1.612 -2.246 1 55.03 2 ALA B N 1
ATOM 863 C CA . ALA B 1 2 ? -7.148 -2.398 -1.36 1 55.03 2 ALA B CA 1
ATOM 864 C C . ALA B 1 2 ? -6.465 -3.701 -0.956 1 55.03 2 ALA B C 1
ATOM 866 O O . ALA B 1 2 ? -5.906 -4.402 -1.8 1 55.03 2 ALA B O 1
ATOM 867 N N . ARG B 1 3 ? -6.035 -3.82 0.26 1 71.12 3 ARG B N 1
ATOM 868 C CA . ARG B 1 3 ? -5.578 -5.047 0.907 1 71.12 3 ARG B CA 1
ATOM 869 C C . ARG B 1 3 ? -6.426 -6.242 0.479 1 71.12 3 ARG B C 1
ATOM 871 O O . ARG B 1 3 ? -7.648 -6.133 0.363 1 71.12 3 ARG B O 1
ATOM 878 N N . LEU B 1 4 ? -5.695 -7.191 -0.212 1 84.88 4 LEU B N 1
ATOM 879 C CA . LEU B 1 4 ? -6.426 -8.422 -0.504 1 84.88 4 LEU B CA 1
ATOM 880 C C . LEU B 1 4 ? -7.195 -8.898 0.722 1 84.88 4 LEU B C 1
ATOM 882 O O . LEU B 1 4 ? -6.637 -8.984 1.818 1 84.88 4 LEU B O 1
ATOM 886 N N . GLY B 1 5 ? -8.539 -8.977 0.463 1 87.38 5 GLY B N 1
ATOM 887 C CA . GLY B 1 5 ? -9.289 -9.633 1.525 1 87.38 5 GLY B CA 1
ATOM 888 C C . GLY B 1 5 ? -8.773 -11.023 1.843 1 87.38 5 GLY B C 1
ATOM 889 O O . GLY B 1 5 ? -7.906 -11.547 1.142 1 87.38 5 GLY B O 1
ATOM 890 N N . GLU B 1 6 ? -9.312 -11.648 2.859 1 88.19 6 GLU B N 1
ATOM 891 C CA . GLU B 1 6 ? -8.852 -12.945 3.334 1 88.19 6 GLU B CA 1
ATOM 892 C C . GLU B 1 6 ? -8.938 -14 2.229 1 88.19 6 GLU B C 1
ATOM 894 O O . GLU B 1 6 ? -7.957 -14.695 1.951 1 88.19 6 GLU B O 1
ATOM 899 N N . LEU B 1 7 ? -10.086 -14.039 1.592 1 91.56 7 LEU B N 1
ATOM 900 C CA . LEU B 1 7 ? -10.258 -15.047 0.546 1 91.56 7 LEU B CA 1
ATOM 901 C C . LEU B 1 7 ? -9.391 -14.727 -0.666 1 91.56 7 LEU B C 1
ATOM 903 O O . LEU B 1 7 ? -8.82 -15.625 -1.281 1 91.56 7 LEU B O 1
ATOM 907 N N . GLU B 1 8 ? -9.336 -13.438 -1.028 1 94.5 8 GLU B N 1
ATOM 908 C CA . GLU B 1 8 ? -8.461 -13.023 -2.125 1 94.5 8 GLU B CA 1
ATOM 909 C C . GLU B 1 8 ? -7.016 -13.43 -1.87 1 94.5 8 GLU B C 1
ATOM 911 O O . GLU B 1 8 ? -6.34 -13.93 -2.771 1 94.5 8 GLU B O 1
ATOM 916 N N . ARG B 1 9 ? -6.641 -13.258 -0.642 1 92.75 9 ARG B N 1
ATOM 917 C CA . ARG B 1 9 ? -5.277 -13.625 -0.264 1 92.75 9 ARG B CA 1
ATOM 918 C C . ARG B 1 9 ? -5.062 -15.133 -0.371 1 92.75 9 ARG B C 1
ATOM 920 O O . ARG B 1 9 ? -4.023 -15.578 -0.855 1 92.75 9 ARG B O 1
ATOM 927 N N . ALA B 1 10 ? -5.996 -15.852 0.113 1 93.62 10 ALA B N 1
ATOM 928 C CA . ALA B 1 10 ? -5.898 -17.297 0.036 1 93.62 10 ALA B CA 1
ATOM 929 C C . ALA B 1 10 ? -5.793 -17.766 -1.412 1 93.62 10 ALA B C 1
ATOM 931 O O . ALA B 1 10 ? -4.965 -18.625 -1.736 1 93.62 10 ALA B O 1
ATOM 932 N N . VAL B 1 11 ? -6.59 -17.172 -2.277 1 95.81 11 VAL B N 1
ATOM 933 C CA . VAL B 1 11 ? -6.582 -17.5 -3.697 1 95.81 11 VAL B CA 1
ATOM 934 C C . VAL B 1 11 ? -5.227 -17.156 -4.305 1 95.81 11 VAL B C 1
ATOM 936 O O . VAL B 1 11 ? -4.637 -17.969 -5.023 1 95.81 11 VAL B O 1
ATOM 939 N N . MET B 1 12 ? -4.75 -16.047 -3.953 1 95.88 12 MET B N 1
ATOM 940 C CA . MET B 1 12 ? -3.473 -15.602 -4.512 1 95.88 12 MET B CA 1
ATOM 941 C C . MET B 1 12 ? -2.334 -16.5 -4.031 1 95.88 12 MET B C 1
ATOM 943 O O . MET B 1 12 ? -1.418 -16.812 -4.797 1 95.88 12 MET B O 1
ATOM 947 N N . ASN B 1 13 ? -2.406 -16.906 -2.762 1 94.88 13 ASN B N 1
ATOM 948 C CA . ASN B 1 13 ? -1.383 -17.812 -2.25 1 94.88 13 ASN B CA 1
ATOM 949 C C . ASN B 1 13 ? -1.327 -19.109 -3.057 1 94.88 13 ASN B C 1
ATOM 951 O O . ASN B 1 13 ? -0.243 -19.609 -3.35 1 94.88 13 ASN B O 1
ATOM 955 N N . VAL B 1 14 ? -2.436 -19.625 -3.416 1 96.25 14 VAL B N 1
ATOM 956 C CA . VAL B 1 14 ? -2.514 -20.828 -4.223 1 96.25 14 VAL B CA 1
ATOM 957 C C . VAL B 1 14 ? -1.92 -20.578 -5.605 1 9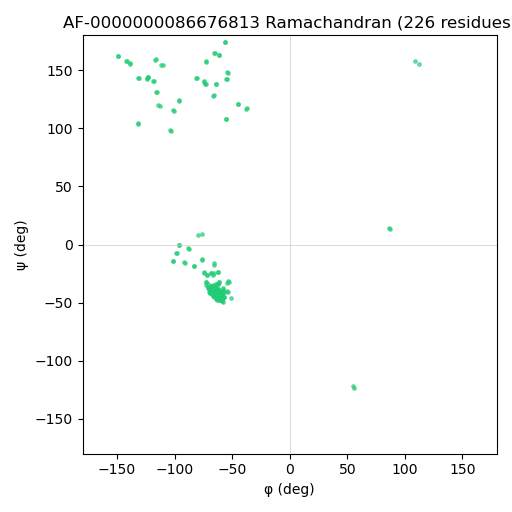6.25 14 VAL B C 1
ATOM 959 O O . VAL B 1 14 ? -1.109 -21.359 -6.098 1 96.25 14 VAL B O 1
ATOM 962 N N . LEU B 1 15 ? -2.24 -19.453 -6.219 1 97.12 15 LEU B N 1
ATOM 963 C CA . LEU B 1 15 ? -1.811 -19.141 -7.578 1 97.12 15 LEU B CA 1
ATOM 964 C C . LEU B 1 15 ? -0.312 -18.859 -7.625 1 97.12 15 LEU B C 1
ATOM 966 O O . LEU B 1 15 ? 0.364 -19.25 -8.578 1 97.12 15 LEU B O 1
ATOM 970 N N . TRP B 1 16 ? 0.194 -18.25 -6.656 1 96.44 16 TRP B N 1
ATOM 971 C CA . TRP B 1 16 ? 1.622 -17.953 -6.629 1 96.44 16 TRP B CA 1
ATOM 972 C C . TRP B 1 16 ? 2.441 -19.219 -6.391 1 96.44 16 TRP B C 1
ATOM 974 O O . TRP B 1 16 ? 3.592 -19.312 -6.824 1 96.44 16 TRP B O 1
ATOM 984 N N . ALA B 1 17 ? 1.855 -20.141 -5.766 1 95.31 17 ALA B N 1
ATOM 985 C CA . ALA B 1 17 ? 2.551 -21.391 -5.461 1 95.31 17 ALA B CA 1
ATOM 986 C C . ALA B 1 17 ? 2.5 -22.344 -6.648 1 95.31 17 ALA B C 1
ATOM 988 O O . ALA B 1 17 ? 3.262 -23.312 -6.707 1 95.31 17 ALA B O 1
ATOM 989 N N . ALA B 1 18 ? 1.595 -22.109 -7.53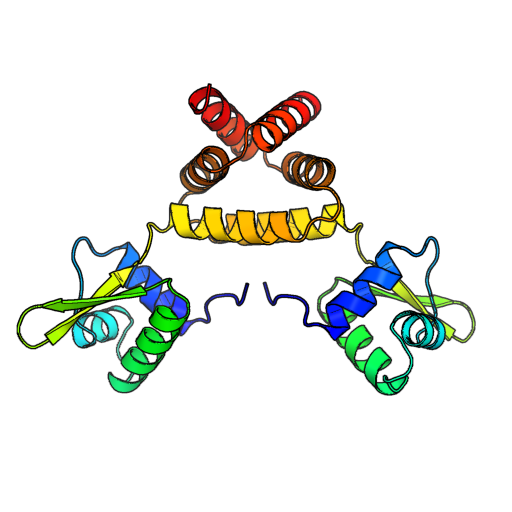9 1 95.56 18 ALA B N 1
ATOM 990 C CA . ALA B 1 18 ? 1.373 -23.031 -8.656 1 95.56 18 ALA B CA 1
ATOM 991 C C . ALA B 1 18 ? 2.4 -22.797 -9.766 1 95.56 18 ALA B C 1
ATOM 993 O O . ALA B 1 18 ? 2.762 -21.656 -10.062 1 95.56 18 ALA B O 1
ATOM 994 N N . SER B 1 19 ? 2.807 -23.859 -10.383 1 94.5 19 SER B N 1
ATOM 995 C CA . SER B 1 19 ? 3.75 -23.797 -11.492 1 94.5 19 SER B CA 1
ATOM 996 C C . SER B 1 19 ? 3.023 -23.688 -12.828 1 94.5 19 SER B C 1
ATOM 998 O O . SER B 1 19 ? 3.635 -23.359 -13.852 1 94.5 19 SER B O 1
ATOM 1000 N N . GLU B 1 20 ? 1.806 -23.969 -12.828 1 94.12 20 GLU B N 1
ATOM 1001 C CA . GLU B 1 20 ? 0.959 -23.922 -14.016 1 94.12 20 GLU B CA 1
ATOM 1002 C C . GLU B 1 20 ? -0.406 -23.312 -13.695 1 94.12 20 GLU B C 1
ATOM 1004 O O . GLU B 1 20 ? -0.814 -23.281 -12.531 1 94.12 20 GLU B O 1
ATOM 1009 N N . PRO B 1 21 ? -1.041 -22.76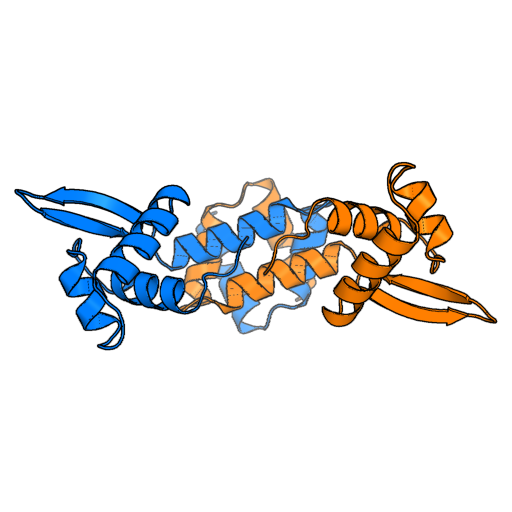6 -14.742 1 96.31 21 PRO B N 1
ATOM 1010 C CA . PRO B 1 21 ? -2.404 -22.281 -14.508 1 96.31 21 PRO B CA 1
ATOM 1011 C C . PRO B 1 21 ? -3.316 -23.359 -13.922 1 96.31 21 PRO B C 1
ATOM 1013 O O . PRO B 1 21 ? -3.158 -24.531 -14.219 1 96.31 21 PRO B O 1
ATOM 1016 N N . LEU B 1 22 ? -4.316 -22.906 -13.062 1 95.81 22 LEU B N 1
ATOM 1017 C CA . LEU B 1 22 ? -5.199 -23.828 -12.367 1 95.81 22 LEU B CA 1
ATOM 1018 C C . LEU B 1 22 ? -6.66 -23.531 -12.695 1 95.81 22 LEU B C 1
ATOM 1020 O O . LEU B 1 22 ? -7.051 -22.375 -12.805 1 95.81 22 LEU B O 1
ATOM 1024 N N . PRO B 1 23 ? -7.5 -24.609 -12.797 1 94.56 23 PRO B N 1
ATOM 1025 C CA . PRO B 1 23 ? -8.945 -24.375 -12.875 1 94.56 23 PRO B CA 1
ATOM 1026 C C . PRO B 1 23 ? -9.547 -23.922 -11.547 1 94.56 23 PRO B C 1
ATOM 1028 O O . PRO B 1 23 ? -8.953 -24.156 -10.484 1 94.56 23 PRO B O 1
ATOM 1031 N N . ALA B 1 24 ? -10.688 -23.25 -11.617 1 93.25 24 ALA B N 1
ATOM 1032 C CA . ALA B 1 24 ? -11.352 -22.719 -10.43 1 93.25 24 ALA B CA 1
ATOM 1033 C C . ALA B 1 24 ? -11.562 -23.812 -9.391 1 93.25 24 ALA B C 1
ATOM 1035 O O . ALA B 1 24 ? -11.414 -23.578 -8.188 1 93.25 24 ALA B O 1
ATOM 1036 N N . LYS B 1 25 ? -11.938 -24.969 -9.805 1 91.81 25 LYS B N 1
ATOM 1037 C CA . LYS B 1 25 ? -12.188 -26.062 -8.875 1 91.81 25 LYS B CA 1
ATOM 1038 C C . LYS B 1 25 ? -10.938 -26.422 -8.078 1 91.81 25 LYS B C 1
ATOM 1040 O O . LYS B 1 25 ? -11 -26.609 -6.867 1 91.81 25 LYS B O 1
ATOM 1045 N N . ALA B 1 26 ? -9.82 -26.516 -8.75 1 93 26 ALA B N 1
ATOM 1046 C CA . ALA B 1 26 ? -8.555 -26.844 -8.094 1 93 26 ALA B CA 1
ATOM 1047 C C . ALA B 1 26 ? -8.172 -25.75 -7.094 1 93 26 ALA B C 1
ATOM 1049 O O . ALA B 1 26 ? -7.656 -26.062 -6.016 1 93 26 ALA B O 1
ATOM 1050 N N . ILE B 1 27 ? -8.391 -24.5 -7.441 1 95.38 27 ILE B N 1
ATOM 1051 C CA . ILE B 1 27 ? -8.109 -23.375 -6.555 1 95.38 27 ILE B CA 1
ATOM 1052 C C . ILE B 1 27 ? -9 -23.469 -5.316 1 95.38 27 ILE B C 1
ATOM 1054 O O . ILE B 1 27 ? -8.516 -23.312 -4.191 1 95.38 27 ILE B O 1
ATOM 1058 N N . GLY B 1 28 ? -10.258 -23.703 -5.551 1 93.5 28 GLY B N 1
ATOM 1059 C CA . GLY B 1 28 ? -11.195 -23.859 -4.445 1 93.5 28 GLY B CA 1
ATOM 1060 C C . GLY B 1 28 ? -10.805 -24.969 -3.488 1 93.5 28 GLY B C 1
ATOM 1061 O O . GLY B 1 28 ? -10.852 -24.797 -2.27 1 93.5 28 GLY B O 1
ATOM 1062 N N . ASP B 1 29 ? -10.422 -26.141 -4.027 1 92.75 29 ASP B N 1
ATOM 1063 C CA . ASP B 1 29 ? -10 -27.281 -3.217 1 92.75 29 ASP B CA 1
ATOM 1064 C C . ASP B 1 29 ? -8.789 -26.922 -2.363 1 92.75 29 ASP B C 1
ATOM 1066 O O . ASP B 1 29 ? -8.695 -27.344 -1.207 1 92.75 29 ASP B O 1
ATOM 1070 N N . ALA B 1 30 ? -7.902 -26.219 -2.965 1 93.44 30 ALA B N 1
ATOM 1071 C CA . ALA B 1 30 ? -6.664 -25.859 -2.277 1 93.44 30 ALA B CA 1
ATOM 1072 C C . ALA B 1 30 ? -6.926 -24.859 -1.164 1 93.44 30 ALA B C 1
ATOM 1074 O O . ALA B 1 30 ? -6.262 -24.875 -0.125 1 93.44 30 ALA B O 1
ATOM 1075 N N . VAL B 1 31 ? -7.777 -23.891 -1.42 1 91.75 31 VAL B N 1
ATOM 1076 C CA . VAL B 1 31 ? -8.109 -22.859 -0.434 1 91.75 31 VAL B CA 1
ATOM 1077 C C . VAL B 1 31 ? -8.859 -23.5 0.736 1 91.75 31 VAL B C 1
ATOM 1079 O O . VAL B 1 31 ? -8.641 -23.125 1.893 1 91.75 31 VAL B O 1
ATOM 1082 N N . GLY B 1 32 ? -9.469 -24.5 0.53 1 82.5 32 GLY B N 1
ATOM 1083 C CA . GLY B 1 32 ? -10.219 -25.219 1.55 1 82.5 32 GLY B CA 1
ATOM 1084 C C . GLY B 1 32 ? -11.719 -25.172 1.329 1 82.5 32 GLY B C 1
ATOM 1085 O O . GLY B 1 32 ? -12.203 -24.453 0.452 1 82.5 32 GLY B O 1
ATOM 1086 N N . ALA B 1 33 ? -12.398 -26.234 1.91 1 63.09 33 ALA B N 1
ATOM 1087 C CA . ALA B 1 33 ? -13.742 -26.75 1.679 1 63.09 33 ALA B CA 1
ATOM 1088 C C . ALA B 1 33 ? -14.789 -25.656 1.842 1 63.09 33 ALA B C 1
ATOM 1090 O O . ALA B 1 33 ? -15.891 -25.75 1.286 1 63.09 33 ALA B O 1
ATOM 1091 N N . ASP B 1 34 ? -14.703 -24.766 2.598 1 66.69 34 ASP B N 1
ATOM 1092 C CA . ASP B 1 34 ? -15.938 -24.078 2.953 1 66.69 34 ASP B CA 1
ATOM 1093 C C . ASP B 1 34 ? -16.344 -23.078 1.869 1 66.69 34 ASP B C 1
ATOM 1095 O O . ASP B 1 34 ? -17.406 -22.453 1.956 1 66.69 34 ASP B O 1
ATOM 1099 N N . HIS B 1 35 ? -15.625 -23.125 0.718 1 72.31 35 HIS B N 1
ATOM 1100 C CA . HIS B 1 35 ? -16.031 -22.125 -0.261 1 72.31 35 HIS B CA 1
ATOM 1101 C C . HIS B 1 35 ? -16.625 -22.766 -1.503 1 72.31 35 HIS B C 1
ATOM 1103 O O . HIS B 1 35 ? -16.062 -23.719 -2.045 1 72.31 35 HIS B O 1
ATOM 1109 N N . ALA B 1 36 ? -17.891 -22.375 -1.722 1 81 36 ALA B N 1
ATOM 1110 C CA . ALA B 1 36 ? -18.516 -22.766 -2.984 1 81 36 ALA B CA 1
ATOM 1111 C C . ALA B 1 36 ? -17.656 -22.328 -4.172 1 81 36 ALA B C 1
ATOM 1113 O O . ALA B 1 36 ? -17.031 -21.266 -4.129 1 81 36 ALA B O 1
ATOM 1114 N N . ILE B 1 37 ? -17.641 -23.188 -5.168 1 85.75 37 ILE B N 1
ATOM 1115 C CA . ILE B 1 37 ? -16.906 -22.891 -6.398 1 85.75 37 ILE B CA 1
ATOM 1116 C C . ILE B 1 37 ? -17.359 -21.547 -6.945 1 85.75 37 ILE B C 1
ATOM 1118 O O . ILE B 1 37 ? -16.547 -20.766 -7.461 1 85.75 37 ILE B O 1
ATOM 1122 N N . THR B 1 38 ? -18.5 -21.219 -6.742 1 87.81 38 THR B N 1
ATOM 1123 C CA . THR B 1 38 ? -19.031 -19.953 -7.234 1 87.81 38 THR B CA 1
ATOM 1124 C C . THR B 1 38 ? -18.391 -18.766 -6.508 1 87.81 38 THR B C 1
ATOM 1126 O O . THR B 1 38 ? -18.156 -17.719 -7.109 1 87.81 38 THR B O 1
ATOM 1129 N N . THR B 1 39 ? -18.125 -18.969 -5.25 1 90.31 39 THR B N 1
ATOM 1130 C CA . THR B 1 39 ? -17.453 -17.953 -4.457 1 90.31 39 THR B CA 1
ATOM 1131 C C . THR B 1 39 ? -16.047 -17.688 -4.969 1 90.31 39 THR B C 1
ATOM 1133 O O . THR B 1 39 ? -15.625 -16.547 -5.102 1 90.31 39 THR B O 1
ATOM 1136 N N . VAL B 1 40 ? -15.445 -18.797 -5.23 1 94.12 40 VAL B N 1
ATOM 1137 C CA . VAL B 1 40 ? -14.078 -18.703 -5.734 1 94.12 40 VAL B CA 1
ATOM 1138 C C . VAL B 1 40 ? -14.078 -18.016 -7.102 1 94.12 40 VAL B C 1
ATOM 1140 O O . VAL B 1 40 ? -13.227 -17.172 -7.379 1 94.12 40 VAL B O 1
ATOM 1143 N N . LEU B 1 41 ? -15.094 -18.297 -7.902 1 94.31 41 LEU B N 1
ATOM 1144 C CA . LEU B 1 41 ? -15.203 -17.688 -9.227 1 94.31 41 LEU B CA 1
ATOM 1145 C C . LEU B 1 41 ? -15.445 -16.188 -9.125 1 94.31 41 LEU B C 1
ATOM 1147 O O . LEU B 1 41 ? -14.883 -15.414 -9.898 1 94.31 41 LEU B O 1
ATOM 1151 N N . THR B 1 42 ? -16.172 -15.812 -8.18 1 95.06 42 THR B N 1
ATOM 1152 C CA . THR B 1 42 ? -16.422 -14.398 -7.941 1 95.06 42 THR B CA 1
ATOM 1153 C C . THR B 1 42 ? -15.133 -13.68 -7.562 1 95.06 42 THR B C 1
ATOM 1155 O O . THR B 1 42 ? -14.844 -12.594 -8.07 1 95.06 42 THR B O 1
ATOM 1158 N N . VAL B 1 43 ? -14.414 -14.305 -6.715 1 96 43 VAL B N 1
ATOM 1159 C CA . VAL B 1 43 ? -13.148 -13.727 -6.273 1 96 43 VAL B CA 1
ATOM 1160 C C . VAL B 1 43 ? -12.172 -13.656 -7.449 1 96 43 VAL B C 1
ATOM 1162 O O . VAL B 1 43 ? -11.492 -12.641 -7.641 1 96 43 VAL B O 1
ATOM 1165 N N . LEU B 1 44 ? -12.141 -14.688 -8.219 1 96.75 44 LEU B N 1
ATOM 1166 C CA . LEU B 1 44 ? -11.258 -14.727 -9.383 1 96.75 44 LEU B CA 1
ATOM 1167 C C . LEU B 1 44 ? -11.625 -13.633 -10.375 1 96.75 44 LEU B C 1
ATOM 1169 O O . LEU B 1 44 ? -10.742 -12.969 -10.93 1 96.75 44 LEU B O 1
ATOM 1173 N N . SER B 1 45 ? -12.852 -13.469 -10.57 1 96.94 45 SER B N 1
ATOM 1174 C CA . SER B 1 45 ? -13.32 -12.43 -11.477 1 96.94 45 SER B CA 1
ATOM 1175 C C . SER B 1 45 ? -12.914 -11.047 -10.992 1 96.94 45 SER B C 1
ATOM 1177 O O . SER B 1 45 ? -12.492 -10.203 -11.789 1 96.94 45 SER B O 1
ATOM 1179 N N . ARG B 1 46 ? -13.039 -10.844 -9.734 1 96.31 46 ARG B N 1
ATOM 1180 C CA . ARG B 1 46 ? -12.633 -9.57 -9.148 1 96.31 46 ARG B CA 1
ATOM 1181 C C . ARG B 1 46 ? -11.125 -9.359 -9.289 1 96.31 46 ARG B C 1
ATOM 1183 O O . ARG B 1 46 ? -10.68 -8.266 -9.641 1 96.31 46 ARG B O 1
ATOM 1190 N N . LEU B 1 47 ? -10.414 -10.383 -9.047 1 96.69 47 LEU B N 1
ATOM 1191 C CA . LEU B 1 47 ? -8.961 -10.305 -9.133 1 96.69 47 LEU B CA 1
ATOM 1192 C C . LEU B 1 47 ? -8.516 -10.094 -10.57 1 96.69 47 LEU B C 1
ATOM 1194 O O . LEU B 1 47 ? -7.527 -9.398 -10.82 1 96.69 47 LEU B O 1
ATOM 1198 N N . GLU B 1 48 ? -9.195 -10.688 -11.484 1 96.5 48 GLU B N 1
ATOM 1199 C CA . GLU B 1 48 ? -8.93 -10.477 -12.906 1 96.5 48 GLU B CA 1
ATOM 1200 C C . GLU B 1 48 ? -9.18 -9.031 -13.305 1 96.5 48 GLU B C 1
ATOM 1202 O O . GLU B 1 48 ? -8.367 -8.43 -14.016 1 96.5 48 GLU B O 1
ATOM 1207 N N . ARG B 1 49 ? -10.25 -8.5 -12.828 1 95.06 49 ARG B N 1
ATOM 1208 C CA . ARG B 1 49 ? -10.586 -7.109 -13.109 1 95.06 49 ARG B CA 1
ATOM 1209 C C . ARG B 1 49 ? -9.523 -6.168 -12.539 1 95.06 49 ARG B C 1
ATOM 1211 O O . ARG B 1 49 ? -9.211 -5.145 -13.156 1 95.06 49 ARG B O 1
ATOM 1218 N N . LYS B 1 50 ? -8.977 -6.551 -11.43 1 91.62 50 LYS B N 1
ATOM 1219 C CA . LYS B 1 50 ? -7.926 -5.754 -10.797 1 91.62 50 LYS B CA 1
ATOM 1220 C C . LYS B 1 50 ? -6.594 -5.93 -11.523 1 91.62 50 LYS B C 1
ATOM 1222 O O . LYS B 1 50 ? -5.613 -5.254 -11.203 1 91.62 50 LYS B O 1
ATOM 1227 N N . GLY B 1 51 ? -6.477 -6.902 -12.398 1 94.12 51 GLY B N 1
ATOM 1228 C CA . GLY B 1 51 ? -5.281 -7.133 -13.188 1 94.12 51 GLY B CA 1
ATOM 1229 C C . GLY B 1 51 ? -4.246 -7.984 -12.477 1 94.12 51 GLY B C 1
ATOM 1230 O O . GLY B 1 51 ? -3.09 -8.047 -12.891 1 94.12 51 GLY B O 1
ATOM 1231 N N . VAL B 1 52 ? -4.641 -8.672 -11.352 1 94.81 52 VAL B N 1
ATOM 1232 C CA . VAL B 1 52 ? -3.656 -9.422 -10.578 1 94.81 52 VAL B CA 1
ATOM 1233 C C . VAL B 1 52 ? -3.76 -10.906 -10.906 1 94.81 52 VAL B C 1
ATOM 1235 O O . VAL B 1 52 ? -2.873 -11.688 -10.555 1 94.81 52 VAL B O 1
ATOM 1238 N N . VAL B 1 53 ? -4.844 -11.281 -11.547 1 97.19 53 VAL B N 1
ATOM 1239 C CA . VAL B 1 53 ? -5.055 -12.633 -12.055 1 97.19 53 VAL B CA 1
ATOM 1240 C C . VAL B 1 53 ? -5.34 -12.586 -13.555 1 97.19 53 VAL B C 1
ATOM 1242 O O . VAL B 1 53 ? -6 -11.664 -14.039 1 97.19 53 VAL B O 1
ATOM 1245 N N . VAL B 1 54 ? -4.855 -13.547 -14.25 1 97.44 54 VAL B N 1
ATOM 1246 C CA . VAL B 1 54 ? -5.117 -13.688 -15.68 1 97.44 54 VAL B CA 1
ATOM 1247 C C . VAL B 1 54 ? -5.902 -14.969 -15.938 1 97.44 54 VAL B C 1
ATOM 1249 O O . VAL B 1 54 ? -5.559 -16.031 -15.414 1 97.44 54 VAL B O 1
ATOM 1252 N N . ARG B 1 55 ? -6.91 -14.766 -16.688 1 96.19 55 ARG B N 1
ATOM 1253 C CA . ARG B 1 55 ? -7.715 -15.906 -17.109 1 96.19 55 ARG B CA 1
ATOM 1254 C C . ARG B 1 55 ? -7.301 -16.391 -18.484 1 96.19 55 ARG B C 1
ATOM 1256 O O . ARG B 1 55 ? -7.156 -15.586 -19.422 1 96.19 55 ARG B O 1
ATOM 1263 N N . ASP B 1 56 ? -6.961 -17.609 -18.531 1 91.44 56 ASP B N 1
ATOM 1264 C CA . ASP B 1 56 ? -6.652 -18.25 -19.812 1 91.44 56 ASP B CA 1
ATOM 1265 C C . ASP B 1 56 ? -7.727 -19.266 -20.188 1 91.44 56 ASP B C 1
ATOM 1267 O O . ASP B 1 56 ? -8.531 -19.672 -19.344 1 91.44 56 ASP B O 1
ATOM 1271 N N . LYS B 1 57 ? -7.812 -19.469 -21.5 1 85.44 57 LYS B N 1
ATOM 1272 C CA . LYS B 1 57 ? -8.68 -20.547 -21.969 1 85.44 57 LYS B CA 1
ATOM 1273 C C . LYS B 1 57 ? -7.871 -21.766 -22.391 1 85.44 57 LYS B C 1
ATOM 1275 O O . LYS B 1 57 ? -7.027 -21.688 -23.281 1 85.44 57 LYS B O 1
ATOM 1280 N N . THR B 1 58 ? -7.812 -22.594 -21.531 1 71.69 58 THR B N 1
ATOM 1281 C CA . THR B 1 58 ? -7.156 -23.844 -21.906 1 71.69 58 THR B CA 1
ATOM 1282 C C . THR B 1 58 ? -8.188 -24.922 -22.219 1 71.69 58 THR B C 1
ATOM 1284 O O . THR B 1 58 ? -8.859 -25.438 -21.328 1 71.69 58 THR B O 1
ATOM 1287 N N . GLY B 1 59 ? -8.211 -25.375 -23.547 1 80.56 59 GLY B N 1
ATOM 1288 C CA . GLY B 1 59 ? -9.258 -26.312 -23.922 1 80.56 59 GLY B CA 1
ATOM 1289 C C . GLY B 1 59 ? -10.656 -25.797 -23.625 1 80.56 59 GLY B C 1
ATOM 1290 O O . GLY B 1 59 ? -11.023 -24.719 -24.062 1 80.56 59 GLY B O 1
ATOM 1291 N N . ARG B 1 60 ? -11.391 -26.625 -22.812 1 78.12 60 ARG B N 1
ATOM 1292 C CA . ARG B 1 60 ? -12.781 -26.312 -22.547 1 78.12 60 ARG B CA 1
ATOM 1293 C C . ARG B 1 60 ? -12.922 -25.594 -21.203 1 78.12 60 ARG B C 1
ATOM 1295 O O . ARG B 1 60 ? -13.984 -25.031 -20.906 1 78.12 60 ARG B O 1
ATOM 1302 N N . ALA B 1 61 ? -11.82 -25.516 -20.453 1 84.94 61 ALA B N 1
ATOM 1303 C CA . ALA B 1 61 ? -11.984 -24.922 -19.125 1 84.94 61 ALA B CA 1
ATOM 1304 C C . ALA B 1 61 ? -11.148 -23.656 -18.984 1 84.94 61 ALA B C 1
ATOM 1306 O O . ALA B 1 61 ? -10.055 -23.562 -19.531 1 84.94 61 ALA B O 1
ATOM 1307 N N . HIS B 1 62 ? -11.82 -22.688 -18.297 1 93.81 62 HIS B N 1
ATOM 1308 C CA . HIS B 1 62 ? -11.039 -21.531 -17.875 1 93.81 62 HIS B CA 1
ATOM 1309 C C . HIS B 1 62 ? -10 -21.906 -16.828 1 93.81 62 HIS B C 1
ATOM 1311 O O . HIS B 1 62 ? -10.297 -22.656 -15.898 1 93.81 62 HIS B O 1
ATOM 1317 N N . THR B 1 63 ? -8.773 -21.5 -17.125 1 96.81 63 THR B N 1
ATOM 1318 C CA . THR B 1 63 ? -7.723 -21.625 -16.109 1 96.81 63 THR B CA 1
ATOM 1319 C C . THR B 1 63 ? -7.191 -20.25 -15.703 1 96.81 63 THR B C 1
ATOM 1321 O O . THR B 1 63 ? -7.426 -19.266 -16.406 1 96.81 63 THR B O 1
ATOM 1324 N N . TYR B 1 64 ? -6.562 -20.234 -14.508 1 97.69 64 TYR B N 1
ATOM 1325 C CA . TYR B 1 64 ? -6.152 -18.969 -13.906 1 97.69 64 TYR B CA 1
ATOM 1326 C C . TYR B 1 64 ? -4.707 -19.031 -13.438 1 97.69 64 TYR B C 1
ATOM 1328 O O . TYR B 1 64 ? -4.262 -20.047 -12.914 1 97.69 64 TYR B O 1
ATOM 1336 N N . ARG B 1 65 ? -4.016 -17.922 -13.586 1 97.5 65 ARG B N 1
ATOM 1337 C CA . ARG B 1 65 ? -2.666 -17.766 -13.047 1 97.5 65 ARG B CA 1
ATOM 1338 C C . ARG B 1 65 ? -2.457 -16.359 -12.516 1 97.5 65 ARG B C 1
ATOM 1340 O O . ARG B 1 65 ? -3.178 -15.43 -12.891 1 97.5 65 ARG B O 1
ATOM 1347 N N . ALA B 1 66 ? -1.481 -16.234 -11.625 1 96.94 66 ALA B N 1
ATOM 1348 C CA . ALA B 1 66 ? -1.108 -14.891 -11.164 1 96.94 66 ALA B CA 1
ATOM 1349 C C . ALA B 1 66 ? -0.55 -14.055 -12.305 1 96.94 66 ALA B C 1
ATOM 1351 O O . ALA B 1 66 ? 0.205 -14.555 -13.141 1 96.94 66 ALA B O 1
ATOM 1352 N N . ALA B 1 67 ? -0.952 -12.773 -12.375 1 96 67 ALA B N 1
ATOM 1353 C CA . ALA B 1 67 ? -0.477 -11.867 -13.422 1 96 67 ALA B CA 1
ATOM 1354 C C . ALA B 1 67 ? 1.007 -11.555 -13.25 1 96 67 ALA B C 1
ATOM 1356 O O . ALA B 1 67 ? 1.691 -11.195 -14.211 1 96 67 ALA B O 1
ATOM 1357 N N . ALA B 1 68 ? 1.513 -11.68 -12.031 1 94.31 68 ALA B N 1
ATOM 1358 C CA . ALA B 1 68 ? 2.906 -11.43 -11.672 1 94.31 68 ALA B CA 1
ATOM 1359 C C . ALA B 1 68 ? 3.342 -12.312 -10.508 1 94.31 68 ALA B C 1
ATOM 1361 O O . ALA B 1 68 ? 2.506 -12.906 -9.828 1 94.31 68 ALA B O 1
ATOM 1362 N N . SER B 1 69 ? 4.711 -12.422 -10.367 1 94.44 69 SER B N 1
ATOM 1363 C CA . SER B 1 69 ? 5.203 -13.133 -9.195 1 94.44 69 SER B CA 1
ATOM 1364 C C . SER B 1 69 ? 4.781 -12.438 -7.906 1 94.44 69 SER B C 1
ATOM 1366 O O . SER B 1 69 ? 4.375 -11.273 -7.926 1 94.44 69 SER B O 1
ATOM 1368 N N . ARG B 1 70 ? 4.867 -13.133 -6.828 1 93.88 70 ARG B N 1
ATOM 1369 C CA . ARG B 1 70 ? 4.559 -12.555 -5.527 1 93.88 70 ARG B CA 1
ATOM 1370 C C . ARG B 1 70 ? 5.461 -11.359 -5.23 1 93.88 70 ARG B C 1
ATOM 1372 O O . ARG B 1 70 ? 4.992 -10.328 -4.75 1 93.88 70 ARG B O 1
ATOM 1379 N N . GLU B 1 71 ? 6.727 -11.484 -5.586 1 94.5 71 GLU B N 1
ATOM 1380 C CA . GLU B 1 71 ? 7.695 -10.414 -5.359 1 94.5 71 GLU B CA 1
ATOM 1381 C C . GLU B 1 71 ? 7.375 -9.188 -6.211 1 94.5 71 GLU B C 1
ATOM 1383 O O . GLU B 1 71 ? 7.52 -8.055 -5.754 1 94.5 71 GLU B O 1
ATOM 1388 N N . ASP B 1 72 ? 6.918 -9.445 -7.383 1 94.62 72 ASP B N 1
ATOM 1389 C CA . ASP B 1 72 ? 6.516 -8.352 -8.258 1 94.62 72 ASP B CA 1
ATOM 1390 C C . ASP B 1 72 ? 5.297 -7.621 -7.695 1 94.62 72 ASP B C 1
ATOM 1392 O O . ASP B 1 72 ? 5.203 -6.395 -7.785 1 94.62 72 ASP B O 1
ATOM 1396 N N . HIS B 1 73 ? 4.406 -8.438 -7.215 1 94.19 73 HIS B N 1
ATOM 1397 C CA . HIS B 1 73 ? 3.197 -7.852 -6.641 1 94.19 73 HIS B CA 1
ATOM 1398 C C . HIS B 1 73 ? 3.527 -6.957 -5.453 1 94.19 73 HIS B C 1
ATOM 1400 O O . HIS B 1 73 ? 3.012 -5.844 -5.348 1 94.19 73 HIS B O 1
ATOM 1406 N N . VAL B 1 74 ? 4.371 -7.359 -4.566 1 95 74 VAL B N 1
ATOM 1407 C CA . VAL B 1 74 ? 4.793 -6.57 -3.414 1 95 74 VAL B CA 1
ATOM 1408 C C . VAL B 1 74 ? 5.48 -5.293 -3.885 1 95 74 VAL B C 1
ATOM 1410 O O . VAL B 1 74 ? 5.195 -4.203 -3.383 1 95 74 VAL B O 1
ATOM 1413 N N . ALA B 1 75 ? 6.344 -5.43 -4.867 1 95.56 75 ALA B N 1
ATOM 1414 C CA . ALA B 1 75 ? 7.039 -4.273 -5.422 1 95.56 75 ALA B CA 1
ATOM 1415 C C . ALA B 1 75 ? 6.047 -3.254 -5.98 1 95.56 75 ALA B C 1
ATOM 1417 O O . ALA B 1 75 ? 6.223 -2.047 -5.805 1 95.56 75 ALA B O 1
ATOM 1418 N N . GLU B 1 76 ? 5.09 -3.758 -6.652 1 94.06 76 GLU B N 1
ATOM 1419 C CA . GLU B 1 76 ? 4.07 -2.877 -7.207 1 94.06 76 GLU B CA 1
ATOM 1420 C C . GLU B 1 76 ? 3.316 -2.137 -6.105 1 94.06 76 GLU B C 1
ATOM 1422 O O . GLU B 1 76 ? 3.02 -0.948 -6.238 1 94.06 76 GLU B O 1
ATOM 1427 N N . LEU B 1 77 ? 3.037 -2.865 -5.02 1 93.56 77 LEU B N 1
ATOM 1428 C CA . LEU B 1 77 ? 2.381 -2.234 -3.879 1 93.56 77 LEU B CA 1
ATOM 1429 C C . LEU B 1 77 ? 3.254 -1.13 -3.293 1 93.56 77 LEU B C 1
ATOM 1431 O O . LEU B 1 77 ? 2.756 -0.054 -2.953 1 93.56 77 LEU B O 1
ATOM 1435 N N . MET B 1 78 ? 4.484 -1.375 -3.184 1 96.38 78 MET B N 1
ATOM 1436 C CA . MET B 1 78 ? 5.422 -0.368 -2.695 1 96.38 78 MET B CA 1
ATOM 1437 C C . MET B 1 78 ? 5.461 0.836 -3.631 1 96.38 78 MET B C 1
ATOM 1439 O O . MET B 1 78 ? 5.48 1.98 -3.178 1 96.38 78 MET B O 1
ATOM 1443 N N . ARG B 1 79 ? 5.391 0.546 -4.918 1 95.31 79 ARG B N 1
ATOM 1444 C CA . ARG B 1 79 ? 5.41 1.617 -5.906 1 95.31 79 ARG B CA 1
ATOM 1445 C C . ARG B 1 79 ? 4.148 2.465 -5.824 1 95.31 79 ARG B C 1
ATOM 1447 O O . ARG B 1 79 ? 4.203 3.688 -5.969 1 95.31 79 ARG B O 1
ATOM 1454 N N . GLU B 1 80 ? 3.104 1.809 -5.676 1 92.94 80 GLU B N 1
ATOM 1455 C CA . GLU B 1 80 ? 1.845 2.529 -5.508 1 92.94 80 GLU B CA 1
ATOM 1456 C C . GLU B 1 80 ? 1.892 3.443 -4.285 1 92.94 80 GLU B C 1
ATOM 1458 O O . GLU B 1 80 ? 1.451 4.594 -4.348 1 92.94 80 GLU B O 1
ATOM 1463 N N . ALA B 1 81 ? 2.404 2.932 -3.205 1 94.12 81 ALA B N 1
ATOM 1464 C CA . ALA B 1 81 ? 2.58 3.736 -2 1 94.12 81 ALA B CA 1
ATOM 1465 C C . ALA B 1 81 ? 3.479 4.941 -2.271 1 94.12 81 ALA B C 1
ATOM 1467 O O . ALA B 1 81 ? 3.113 6.078 -1.963 1 94.12 81 ALA B O 1
ATOM 1468 N N . LEU B 1 82 ? 4.602 4.715 -2.916 1 96.06 82 LEU B N 1
ATOM 1469 C CA . LEU B 1 82 ? 5.551 5.773 -3.242 1 96.06 82 LEU B CA 1
ATOM 1470 C C . LEU B 1 82 ? 4.918 6.812 -4.16 1 96.06 82 LEU B C 1
ATOM 1472 O O . LEU B 1 82 ? 5.207 8.008 -4.043 1 96.06 82 LEU B O 1
ATOM 1476 N N . GLY B 1 83 ? 4.023 6.348 -4.98 1 93.75 83 GLY B N 1
ATOM 1477 C CA . GLY B 1 83 ? 3.34 7.215 -5.926 1 93.75 83 GLY B CA 1
ATOM 1478 C C . GLY B 1 83 ? 2.447 8.242 -5.254 1 93.75 83 GLY B C 1
ATOM 1479 O O . GLY B 1 83 ? 2.059 9.234 -5.875 1 93.75 83 GLY B O 1
ATOM 1480 N N . THR B 1 84 ? 2.125 8.023 -4.012 1 90.81 84 THR B N 1
ATOM 1481 C CA . THR B 1 84 ? 1.263 8.953 -3.287 1 90.81 84 THR B CA 1
ATOM 1482 C C . THR B 1 84 ? 2.084 10.062 -2.641 1 90.81 84 THR B C 1
ATOM 1484 O O . THR B 1 84 ? 1.528 10.984 -2.041 1 90.81 84 THR B O 1
ATOM 1487 N N . ALA B 1 85 ? 3.371 10.016 -2.742 1 93.81 85 ALA B N 1
ATOM 1488 C CA . ALA B 1 85 ? 4.258 10.961 -2.078 1 93.81 85 ALA B CA 1
ATOM 1489 C C . ALA B 1 85 ? 4.211 12.328 -2.76 1 93.81 85 ALA B C 1
ATOM 1491 O O . ALA B 1 85 ? 4.145 12.414 -3.988 1 93.81 85 ALA B O 1
ATOM 1492 N N . ALA B 1 86 ? 4.184 13.344 -1.913 1 91.56 86 ALA B N 1
ATOM 1493 C CA . ALA B 1 86 ? 4.391 14.688 -2.447 1 91.56 86 ALA B CA 1
ATOM 1494 C C . ALA B 1 86 ? 5.852 14.906 -2.836 1 91.56 86 ALA B C 1
ATOM 1496 O O . ALA B 1 86 ? 6.145 15.609 -3.805 1 91.56 86 ALA B O 1
ATOM 1497 N N . ASP B 1 87 ? 6.723 14.297 -2.129 1 95.12 87 ASP B N 1
ATOM 1498 C CA . ASP B 1 87 ? 8.172 14.336 -2.326 1 95.12 87 ASP B CA 1
ATOM 1499 C C . ASP B 1 87 ? 8.766 12.93 -2.293 1 95.12 87 ASP B C 1
ATOM 1501 O O . ASP B 1 87 ? 8.969 12.359 -1.218 1 95.12 87 ASP B O 1
ATOM 1505 N N . THR B 1 88 ? 9.094 12.453 -3.445 1 96.06 88 THR B N 1
ATOM 1506 C CA . THR B 1 88 ? 9.555 11.078 -3.594 1 96.06 88 THR B CA 1
ATOM 1507 C C . THR B 1 88 ? 10.867 10.859 -2.844 1 96.06 88 THR B C 1
ATOM 1509 O O . THR B 1 88 ? 11.031 9.859 -2.139 1 96.06 88 THR B O 1
ATOM 1512 N N . ASP B 1 89 ? 11.75 11.805 -2.971 1 96.38 89 ASP B N 1
ATOM 1513 C CA . ASP B 1 89 ? 13.047 11.688 -2.32 1 96.38 89 ASP B CA 1
ATOM 1514 C C . ASP B 1 89 ? 12.898 11.609 -0.803 1 96.38 89 ASP B C 1
ATOM 1516 O O . ASP B 1 89 ? 13.508 10.75 -0.157 1 96.38 89 ASP B O 1
ATOM 1520 N N . ALA B 1 90 ? 12.125 12.492 -0.291 1 96.44 90 ALA B N 1
ATOM 1521 C CA . ALA B 1 90 ? 11.922 12.531 1.155 1 96.44 90 ALA B CA 1
ATOM 1522 C C . ALA B 1 90 ? 11.242 11.25 1.646 1 96.44 90 ALA B C 1
ATOM 1524 O O . ALA B 1 90 ? 11.578 10.734 2.715 1 96.44 90 ALA B O 1
ATOM 1525 N N . ALA B 1 91 ? 10.312 10.766 0.874 1 96.81 91 ALA B N 1
ATOM 1526 C CA . ALA B 1 91 ? 9.609 9.539 1.233 1 96.81 91 ALA B CA 1
ATOM 1527 C C . ALA B 1 91 ? 10.57 8.352 1.271 1 96.81 91 ALA B C 1
ATOM 1529 O O . ALA B 1 91 ? 10.547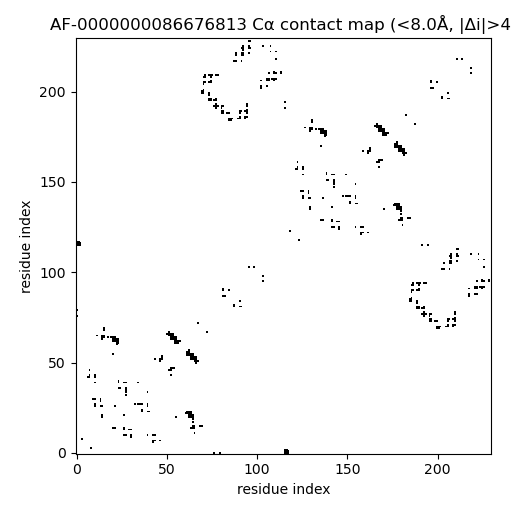 7.551 2.211 1 96.81 91 ALA B O 1
ATOM 1530 N N . LEU B 1 92 ? 11.406 8.227 0.258 1 97.81 92 LEU B N 1
ATOM 1531 C CA . LEU B 1 92 ? 12.375 7.137 0.195 1 97.81 92 LEU B CA 1
ATOM 1532 C C . LEU B 1 92 ? 13.367 7.223 1.35 1 97.81 92 LEU B C 1
ATOM 1534 O O . LEU B 1 92 ? 13.734 6.203 1.935 1 97.81 92 LEU B O 1
ATOM 1538 N N . ALA B 1 93 ? 13.766 8.438 1.683 1 97.19 93 ALA B N 1
ATOM 1539 C CA . ALA B 1 93 ? 14.672 8.633 2.812 1 97.19 93 ALA B CA 1
ATOM 1540 C C . ALA B 1 93 ? 14.031 8.164 4.117 1 97.19 93 ALA B C 1
ATOM 1542 O O . ALA B 1 93 ? 14.68 7.492 4.922 1 97.19 93 ALA B O 1
ATOM 1543 N N . ARG B 1 94 ? 12.797 8.492 4.285 1 96.69 94 ARG B N 1
ATOM 1544 C CA . ARG B 1 94 ? 12.086 8.078 5.492 1 96.69 94 ARG B CA 1
ATOM 1545 C C . ARG B 1 94 ? 11.906 6.566 5.527 1 96.69 94 ARG B C 1
ATOM 1547 O O . ARG B 1 94 ? 12.055 5.941 6.582 1 96.69 94 ARG B O 1
ATOM 1554 N N . PHE B 1 95 ? 11.609 5.984 4.395 1 97.69 95 PHE B N 1
ATOM 1555 C CA . PHE B 1 95 ? 11.477 4.535 4.285 1 97.69 95 PHE B CA 1
ATOM 1556 C C . PHE B 1 95 ? 12.758 3.838 4.723 1 97.69 95 PHE B C 1
ATOM 1558 O O . PHE B 1 95 ? 12.719 2.896 5.516 1 97.69 95 PHE B O 1
ATOM 1565 N N . VAL B 1 96 ? 13.812 4.324 4.273 1 97.69 96 VAL B N 1
ATOM 1566 C CA . VAL B 1 96 ? 15.117 3.729 4.555 1 97.69 96 VAL B CA 1
ATOM 1567 C C . VAL B 1 96 ? 15.477 3.934 6.023 1 97.69 96 VAL B C 1
ATOM 1569 O O . VAL B 1 96 ? 16.047 3.047 6.66 1 97.69 96 VAL B O 1
ATOM 1572 N N . SER B 1 97 ? 15.133 5.07 6.523 1 95.94 97 SER B N 1
ATOM 1573 C CA . SER B 1 97 ? 15.461 5.367 7.914 1 95.94 97 SER B CA 1
ATOM 1574 C C . SER B 1 97 ? 14.781 4.391 8.867 1 95.94 97 SER B C 1
ATOM 1576 O O . SER B 1 97 ? 15.234 4.199 9.992 1 95.94 97 SER B O 1
ATOM 1578 N N . HIS B 1 98 ? 13.742 3.807 8.453 1 94.31 98 HIS B N 1
ATOM 1579 C CA . HIS B 1 98 ? 13 2.859 9.273 1 94.31 98 HIS B CA 1
ATOM 1580 C C . HIS B 1 98 ? 13.406 1.423 8.969 1 94.31 98 HIS B C 1
ATOM 1582 O O . HIS B 1 98 ? 12.922 0.485 9.602 1 94.31 98 HIS B O 1
ATOM 1588 N N . ALA B 1 99 ? 14.297 1.206 8.07 1 95.56 99 ALA B N 1
ATOM 1589 C CA . ALA B 1 99 ? 14.688 -0.134 7.645 1 95.56 99 ALA B CA 1
ATOM 1590 C C . ALA B 1 99 ? 15.562 -0.812 8.695 1 95.56 99 ALA B C 1
ATOM 1592 O O . ALA B 1 99 ? 16.406 -0.165 9.328 1 95.56 99 ALA B O 1
ATOM 1593 N N . SER B 1 100 ? 15.328 -2.092 8.875 1 95.19 100 SER B N 1
ATOM 1594 C CA . SER B 1 100 ? 16.25 -2.877 9.68 1 95.19 100 SER B CA 1
ATOM 1595 C C . SER B 1 100 ? 17.625 -2.969 9.016 1 95.19 100 SER B C 1
ATOM 1597 O O . SER B 1 100 ? 17.75 -2.689 7.82 1 95.19 100 SER B O 1
ATOM 1599 N N . PRO B 1 101 ? 18.609 -3.387 9.781 1 95.56 101 PRO B N 1
ATOM 1600 C CA . PRO B 1 101 ? 19.938 -3.586 9.172 1 95.56 101 PRO B CA 1
ATOM 1601 C C . PRO B 1 101 ? 19.891 -4.586 8.016 1 95.56 101 PRO B C 1
ATOM 1603 O O . PRO B 1 101 ? 20.578 -4.391 7.008 1 95.56 101 PRO B O 1
ATOM 1606 N N . GLU B 1 102 ? 19.109 -5.602 8.164 1 95.88 102 GLU B N 1
ATOM 1607 C CA . GLU B 1 102 ? 18.984 -6.609 7.117 1 95.88 102 GLU B CA 1
ATOM 1608 C C . GLU B 1 102 ? 18.312 -6.027 5.871 1 95.88 102 GLU B C 1
ATOM 1610 O O . GLU B 1 102 ? 18.75 -6.309 4.746 1 95.88 102 GLU B O 1
ATOM 1615 N N . GLU B 1 103 ? 17.328 -5.238 6.09 1 96.75 103 GLU B N 1
ATOM 1616 C CA . GLU B 1 103 ? 16.641 -4.609 4.969 1 96.75 103 GLU B CA 1
ATOM 1617 C C . GLU B 1 103 ? 17.547 -3.627 4.238 1 96.75 103 GLU B C 1
ATOM 1619 O O . GLU B 1 103 ? 17.547 -3.578 3.008 1 96.75 103 GLU B O 1
ATOM 1624 N N . ALA B 1 104 ? 18.281 -2.842 4.988 1 96.88 104 ALA B N 1
ATOM 1625 C CA . ALA B 1 104 ? 19.234 -1.893 4.402 1 96.88 104 ALA B CA 1
ATOM 1626 C C . ALA B 1 104 ? 20.281 -2.611 3.555 1 96.88 104 ALA B C 1
ATOM 1628 O O . ALA B 1 104 ? 20.609 -2.164 2.457 1 96.88 104 ALA B O 1
ATOM 1629 N N . ALA B 1 105 ? 20.75 -3.719 4.086 1 96.62 105 ALA B N 1
ATOM 1630 C CA . ALA B 1 105 ? 21.734 -4.512 3.348 1 96.62 105 ALA B CA 1
ATOM 1631 C C . ALA B 1 105 ? 21.141 -5.047 2.047 1 96.62 105 ALA B C 1
ATOM 1633 O O . ALA B 1 105 ? 21.812 -5.047 1.01 1 96.62 105 ALA B O 1
ATOM 1634 N N . ALA B 1 106 ? 19.969 -5.465 2.117 1 96.81 106 ALA B N 1
ATOM 1635 C CA . ALA B 1 106 ? 19.297 -5.973 0.932 1 96.81 106 ALA B CA 1
ATOM 1636 C C . ALA B 1 106 ? 19.141 -4.883 -0.123 1 96.81 106 ALA B C 1
ATOM 1638 O O . ALA B 1 106 ? 19.328 -5.133 -1.315 1 96.81 106 ALA B O 1
ATOM 1639 N N . LEU B 1 107 ? 18.781 -3.672 0.311 1 97.38 107 LEU B N 1
ATOM 1640 C CA . LEU B 1 107 ? 18.641 -2.541 -0.6 1 97.38 107 LEU B CA 1
ATOM 1641 C C . LEU B 1 107 ? 19.984 -2.209 -1.257 1 97.38 107 LEU B C 1
ATOM 1643 O O . LEU B 1 107 ? 20.031 -1.944 -2.459 1 97.38 107 LEU B O 1
ATOM 1647 N N . ARG B 1 108 ? 21 -2.275 -0.461 1 96.75 108 ARG B N 1
ATOM 1648 C CA . ARG B 1 108 ? 22.328 -2.006 -1.004 1 96.75 108 ARG B CA 1
ATOM 1649 C C . ARG B 1 108 ? 22.703 -3.02 -2.082 1 96.75 108 ARG B C 1
ATOM 1651 O O . ARG B 1 108 ? 23.156 -2.645 -3.162 1 96.75 108 ARG B O 1
ATOM 1658 N N . ARG B 1 109 ? 22.438 -4.258 -1.761 1 96.81 109 ARG B N 1
ATOM 1659 C CA . ARG B 1 109 ? 22.734 -5.312 -2.727 1 96.81 109 ARG B CA 1
ATOM 1660 C C . ARG B 1 109 ? 21.922 -5.121 -4.004 1 96.81 109 ARG B C 1
ATOM 1662 O O . ARG B 1 109 ? 22.453 -5.281 -5.109 1 96.81 109 ARG B O 1
ATOM 1669 N N . ALA B 1 110 ? 20.734 -4.82 -3.863 1 96.81 110 ALA B N 1
ATOM 1670 C CA . ALA B 1 110 ? 19.859 -4.625 -5.016 1 96.81 110 ALA B CA 1
ATOM 1671 C C . ALA B 1 110 ? 20.344 -3.457 -5.875 1 96.81 110 ALA B C 1
ATOM 1673 O O . ALA B 1 110 ? 20.297 -3.525 -7.105 1 96.81 110 ALA B O 1
ATOM 1674 N N . LEU B 1 111 ? 20.75 -2.396 -5.199 1 96.56 111 LEU B N 1
ATOM 1675 C CA . LEU B 1 111 ? 21.219 -1.208 -5.906 1 96.56 111 LEU B CA 1
ATOM 1676 C C . LEU B 1 111 ? 22.516 -1.495 -6.652 1 96.56 111 LEU B C 1
ATOM 1678 O O . LEU B 1 111 ? 22.75 -0.935 -7.727 1 96.56 111 LEU B O 1
ATOM 1682 N N . GLU B 1 112 ? 23.266 -2.307 -6.039 1 93.81 112 GLU B N 1
ATOM 1683 C CA . GLU B 1 112 ? 24.516 -2.713 -6.695 1 93.81 112 GLU B CA 1
ATOM 1684 C C . GLU B 1 112 ? 24.234 -3.488 -7.98 1 93.81 112 GLU B C 1
ATOM 1686 O O . GLU B 1 112 ? 24.984 -3.385 -8.953 1 93.81 112 GLU B O 1
ATOM 1691 N N . GLY B 1 113 ? 23.141 -4.219 -7.895 1 87.56 113 GLY B N 1
ATOM 1692 C CA . GLY B 1 113 ? 22.766 -5.012 -9.055 1 87.56 113 GLY B CA 1
ATOM 1693 C C . GLY B 1 113 ? 22.188 -4.176 -10.188 1 87.56 113 GLY B C 1
ATOM 1694 O O . GLY B 1 113 ? 22.109 -4.633 -11.328 1 87.56 113 GLY B O 1
ATOM 1695 N N . LEU B 1 114 ? 21.594 -2.963 -9.961 1 83.12 114 LEU B N 1
ATOM 1696 C CA . LEU B 1 114 ? 21.031 -2.072 -10.969 1 83.12 114 LEU B CA 1
ATOM 1697 C C . LEU B 1 114 ? 22.141 -1.428 -11.805 1 83.12 114 LEU B C 1
ATOM 1699 O O . LEU B 1 114 ? 21.906 -0.997 -12.93 1 83.12 114 LEU B O 1
ATOM 1703 N N . GLY B 1 115 ? 23.328 -1.152 -11.109 1 63 115 GLY B N 1
ATOM 1704 C CA . GLY B 1 115 ? 24.484 -0.585 -11.797 1 63 115 GLY B CA 1
ATOM 1705 C C . GLY B 1 115 ? 25.219 -1.594 -12.656 1 63 115 GLY B C 1
ATOM 1706 O O . GLY B 1 115 ? 25 -2.801 -12.531 1 63 11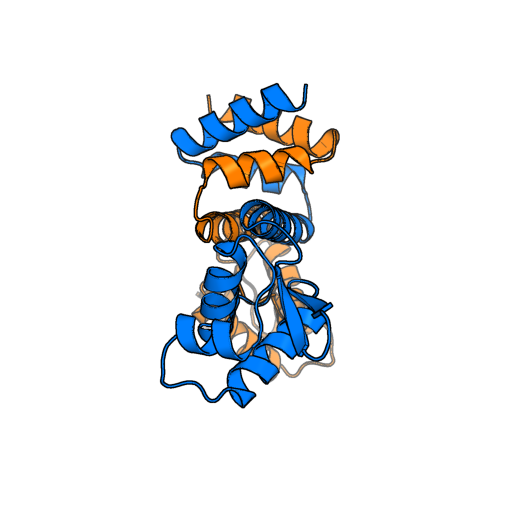5 GLY B O 1
#

Foldseek 3Di:
DPPQDPLLVLLQVVQLVDPDWAFLVVSDVSSHDPDDSVNSVVSQVVCVVVVQKDWDDDPPTITIHGSDHPVVVVVVVVVVVCVVDPDNVVVVVVVLVPDDPVRVVVVVVVVVVVD/DPPQDPLLVLLQVVQLVDPDWAFLVVSDVSSHDPDDSVNSVVSQVVCVVVVQKDWDDDDPTITIHGSDHPVVVVVVVVVVVCVVDPDNVVVVVVVLVPDDPVRVVVVVVVVVVVD

Solvent-accessible surface area (backbone atoms only — not comparable to full-atom values): 12450 Å² total; per-residue (Å²): 83,76,56,69,48,72,67,51,42,44,52,47,53,53,36,64,70,43,93,59,69,39,38,62,63,58,50,27,60,70,66,35,80,91,50,53,59,66,56,48,48,53,48,49,51,51,35,33,73,70,57,53,30,40,79,42,76,50,89,93,43,63,24,35,32,49,60,54,55,65,39,50,49,32,19,50,44,28,48,54,28,50,66,70,41,93,44,57,58,57,19,48,30,44,36,51,71,69,44,50,73,68,52,49,50,38,46,50,52,32,52,58,65,74,100,84,76,53,69,50,70,67,53,41,44,51,47,53,54,35,64,70,43,93,60,68,40,39,62,63,59,50,29,61,70,66,36,80,90,50,53,57,66,54,48,49,50,49,50,52,52,36,33,74,71,58,52,30,39,77,43,78,51,89,93,43,63,25,36,33,48,59,55,55,66,39,50,50,30,20,49,44,27,46,55,28,50,67,68,42,94,44,58,58,57,20,47,31,44,36,51,71,69,44,50,73,69,54,49,50,38,45,50,52,31,53,58,64,75,101